Protein AF-A0A5P1ELB2-F1 (afdb_monomer)

Secondary structure (DSSP, 8-state):
---HHHHHHHHHHHHHHT-------PPPPPTT--TTTTTTT-TTHHHHHHHHHHHHHHH-THHHHHHHHHHHHHHHTT-SSSGGG--STT-GGGSTTGGGS-HHHHHHHHHHHHHHHHHH-TTS-HHHHHHHHHHHHHHHHTTT--TT----TT-----HHHHHHHHHHHH----------

Nearest PDB structures (foldseek):
  1bgp-assembly1_A-2  TM=9.159E-01  e=6.725E-09 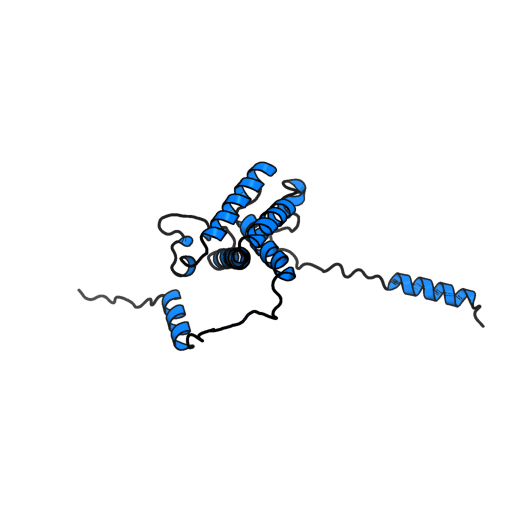 Hordeum vulgare
  1qgj-assembly2_B  TM=9.660E-01  e=1.525E-07  Arabidopsis thaliana
  1qo4-assembly1_A  TM=9.470E-01  e=1.602E-07  Arabidopsis thaliana
  5twt-assembly1_A  TM=9.478E-01  e=1.222E-06  Panicum virgatum

Radius of gyration: 25.04 Å; Cα contacts (8 Å, |Δi|>4): 122; chains: 1; bounding box: 96×53×49 Å

Sequence (181 aa):
MASPSSFFLFSLIALSLSLSSEAGTFPPPAKGLSYTFYSTKCPNLESIVRNYLSQELQKDIGLAAGLLRIHFHDCFVQGCDASVLLTGSGSEQSAPPNLTLRQSAFKVIDDLQTLIERACGRVVSCADIVTLAARDSVALVKDEVKCEEIRVTGVKYVGLSQWMEATATLLGSGDDGSSNG

pLDDT: mean 77.85, std 20.95, range [36.56, 98.62]

InterPro domains:
  IPR000823 Plant peroxidase [PR00461] (42-61)
  IPR000823 Plant peroxidase [PR00461] (66-86)
  IPR000823 Plant peroxidase [PR00461] (104-117)
  IPR000823 Plant peroxidase [PR00461] (123-133)
  IPR000823 Plant peroxidase [PTHR31235] (27-142)
  IPR002016 Haem peroxidase [PF00141] (49-142)
  IPR002016 Haem peroxidase [PR00458] (64-78)
  IPR002016 Haem peroxidase [PR00458] (124-141)
  IPR002016 Haem peroxidase [PS50873] (32-181)
  IPR010255 Haem peroxidase superfamily [SSF48113] (29-141)
  IPR019794 Peroxidase, active site [PS00436] (64-75)

Foldseek 3Di:
DDDPVVVVVVVVVVVVVPPPPPPVDDDDDDPPDDPCPCCPQQVCLLVLLLVLLLVVCVVPVCLLVLLLVLLVLCQVPPHLQCQCLDDDDPGSCPDPVNVPRDPVNSVSLVVSCVSSCVRRNPPDHSSVSSVSNNVSSVVSCVVPDDPPPPPPPDPPPPDPVNVVVVVCVVVDPPDDPDDDD

Solvent-accessible surface area (backbone atoms only — not comparable to full-atom values): 11104 Å² total; per-residue (Å²): 134,83,58,75,73,56,58,56,54,55,54,55,57,56,60,65,67,68,71,70,78,80,68,79,76,72,76,82,64,60,93,94,55,58,98,61,74,44,56,84,72,36,66,58,50,68,59,52,53,44,56,52,47,58,56,49,37,74,76,39,61,65,42,34,60,29,29,38,47,49,38,50,56,17,40,72,54,99,36,72,66,41,57,49,76,41,83,62,93,88,26,56,37,72,36,79,84,39,66,75,57,47,67,70,29,56,51,51,52,55,52,49,49,55,53,45,36,72,76,46,41,97,74,76,54,66,32,55,50,40,49,50,47,22,54,44,27,60,65,58,44,66,83,73,60,62,87,87,70,71,75,72,84,69,75,72,75,69,49,73,67,54,51,49,50,55,49,46,66,73,65,52,82,85,72,84,84,71,89,84,135

Structure (mmCIF, N/CA/C/O backbone):
data_AF-A0A5P1ELB2-F1
#
_entry.id   AF-A0A5P1ELB2-F1
#
loop_
_atom_site.group_PDB
_atom_site.id
_atom_site.type_symbol
_atom_site.label_atom_id
_atom_site.label_alt_id
_atom_site.label_comp_id
_atom_site.label_asym_id
_atom_site.label_entity_id
_atom_site.label_seq_id
_atom_site.pdbx_PDB_ins_code
_atom_site.Cartn_x
_atom_site.Cartn_y
_atom_site.Cartn_z
_atom_site.occupancy
_atom_site.B_iso_or_equiv
_atom_site.auth_seq_id
_atom_site.auth_comp_id
_atom_site.auth_asym_id
_atom_site.auth_atom_id
_atom_site.pdbx_PDB_model_num
ATOM 1 N N . MET A 1 1 ? -66.912 10.156 -6.919 1.00 54.62 1 MET A N 1
ATOM 2 C CA . MET A 1 1 ? -66.047 11.355 -6.952 1.00 54.62 1 MET A CA 1
ATOM 3 C C . MET A 1 1 ? -65.187 11.318 -5.698 1.00 54.62 1 MET A C 1
ATOM 5 O O . MET A 1 1 ? -65.722 11.515 -4.617 1.00 54.62 1 MET A O 1
ATOM 9 N N . ALA A 1 2 ? -63.918 10.920 -5.809 1.00 51.44 2 ALA A N 1
ATOM 10 C CA . ALA A 1 2 ? -63.002 10.897 -4.666 1.00 51.44 2 ALA A CA 1
ATOM 11 C C . ALA A 1 2 ? -62.563 12.334 -4.331 1.00 51.44 2 ALA A C 1
ATOM 13 O O . ALA A 1 2 ? -62.378 13.141 -5.243 1.00 51.44 2 ALA A O 1
ATOM 14 N N . SER A 1 3 ? -62.457 12.671 -3.043 1.00 59.78 3 SER A N 1
ATOM 15 C CA . SER A 1 3 ? -62.123 14.030 -2.606 1.00 59.78 3 SER A CA 1
ATOM 16 C C . SER A 1 3 ? -60.678 14.390 -2.984 1.00 59.78 3 SER A C 1
ATOM 18 O O . SER A 1 3 ? -59.798 13.525 -2.939 1.00 59.78 3 SER A O 1
ATOM 20 N N . PRO A 1 4 ? -60.390 15.665 -3.308 1.00 62.03 4 PRO A N 1
ATOM 21 C CA . PRO A 1 4 ? -59.046 16.108 -3.688 1.00 62.03 4 PRO A CA 1
ATOM 22 C C . PRO A 1 4 ? -57.999 15.803 -2.605 1.00 62.03 4 PRO A C 1
ATOM 24 O O . PRO A 1 4 ? -56.859 15.486 -2.922 1.00 62.03 4 PRO A O 1
ATOM 27 N N . SER A 1 5 ? -58.406 15.784 -1.332 1.00 62.25 5 SER A N 1
ATOM 28 C CA . SER A 1 5 ? -57.573 15.403 -0.186 1.00 62.25 5 SER A CA 1
ATOM 29 C C . SER A 1 5 ? -57.072 13.952 -0.218 1.00 62.25 5 SER A C 1
ATOM 31 O O . SER A 1 5 ? -55.990 13.675 0.292 1.00 62.25 5 SER A O 1
ATOM 33 N N . SER A 1 6 ? -57.812 13.028 -0.839 1.00 61.00 6 SER A N 1
ATOM 34 C CA . SER A 1 6 ? -57.409 11.620 -0.932 1.00 61.00 6 SER A CA 1
ATOM 35 C C . SER A 1 6 ? -56.311 11.411 -1.985 1.00 61.00 6 SER A C 1
ATOM 37 O O . SER A 1 6 ? -55.377 10.649 -1.751 1.00 61.00 6 SER A O 1
ATOM 39 N N . PHE A 1 7 ? -56.337 12.167 -3.090 1.00 60.28 7 PHE A N 1
ATOM 40 C CA . PHE A 1 7 ? -55.295 12.116 -4.126 1.00 60.28 7 PHE A CA 1
ATOM 41 C C . PHE A 1 7 ? -53.929 12.616 -3.631 1.00 60.28 7 PHE A C 1
ATOM 43 O O . PHE A 1 7 ? -52.902 12.030 -3.976 1.00 60.28 7 PHE A O 1
ATOM 50 N N . PHE A 1 8 ? -53.903 13.646 -2.776 1.00 61.97 8 PHE A N 1
ATOM 51 C CA . PHE A 1 8 ? -52.654 14.161 -2.199 1.00 61.97 8 PHE A CA 1
ATOM 52 C C . PHE A 1 8 ? -51.965 13.150 -1.273 1.00 61.97 8 PHE A C 1
ATOM 54 O O . PHE A 1 8 ? -50.742 13.029 -1.304 1.00 61.97 8 PHE A O 1
ATOM 61 N N . LEU A 1 9 ? -52.731 12.379 -0.495 1.00 62.75 9 LEU A N 1
ATOM 62 C CA . LEU A 1 9 ? -52.173 11.357 0.395 1.00 62.75 9 LEU A CA 1
ATOM 63 C C . LEU A 1 9 ? -51.574 10.178 -0.384 1.00 62.75 9 LEU A C 1
ATOM 65 O O . LEU A 1 9 ? -50.480 9.726 -0.054 1.00 62.75 9 LEU A O 1
ATOM 69 N N . PHE A 1 10 ? -52.227 9.732 -1.461 1.00 62.38 10 PHE A N 1
ATOM 70 C CA . PHE A 1 10 ? -51.674 8.685 -2.328 1.00 62.38 10 PHE A CA 1
ATOM 71 C C . PHE A 1 10 ? -50.399 9.138 -3.058 1.00 62.38 10 PHE A C 1
ATOM 73 O O . PHE A 1 10 ? -49.461 8.353 -3.180 1.00 62.38 10 PHE A O 1
ATOM 80 N N . SER A 1 11 ? -50.319 10.408 -3.475 1.00 62.16 11 SER A N 1
ATOM 81 C CA . SER A 1 11 ? -49.113 10.964 -4.106 1.00 62.16 11 SER A CA 1
ATOM 82 C C . SER A 1 11 ? -47.925 11.076 -3.140 1.00 62.16 11 SER A C 1
ATOM 84 O O . SER A 1 11 ? -46.786 10.893 -3.564 1.00 62.16 11 SER A O 1
ATOM 86 N N . LEU A 1 12 ? -48.167 11.357 -1.853 1.00 62.12 12 LEU A N 1
ATOM 87 C CA . LEU A 1 12 ? -47.116 11.430 -0.828 1.00 62.12 12 LEU A CA 1
ATOM 88 C C . LEU A 1 12 ? -46.595 10.043 -0.422 1.00 62.12 12 LEU A C 1
ATOM 90 O O . LEU A 1 12 ? -45.401 9.891 -0.178 1.00 62.12 12 LEU A O 1
ATOM 94 N N . ILE A 1 13 ? -47.466 9.028 -0.401 1.00 63.75 13 ILE A N 1
ATOM 95 C CA . ILE A 1 13 ? -47.083 7.631 -0.134 1.00 63.75 13 ILE A CA 1
ATOM 96 C C . ILE A 1 13 ? -46.329 7.023 -1.330 1.00 63.75 13 ILE A C 1
ATOM 98 O O . ILE A 1 13 ? -45.410 6.230 -1.145 1.00 63.75 13 ILE A O 1
ATOM 102 N N . ALA A 1 14 ? -46.664 7.412 -2.564 1.00 61.91 14 ALA A N 1
ATOM 103 C CA . ALA A 1 14 ? -45.921 6.979 -3.749 1.00 61.91 14 ALA A CA 1
ATOM 104 C C . ALA A 1 14 ? -44.501 7.576 -3.803 1.00 61.91 14 ALA A C 1
ATOM 106 O O . ALA A 1 14 ? -43.571 6.894 -4.222 1.00 61.91 14 ALA A O 1
ATOM 107 N N . LEU A 1 15 ? -44.317 8.818 -3.331 1.00 58.38 15 LEU A N 1
ATOM 108 C CA . LEU A 1 15 ? -43.017 9.499 -3.335 1.00 58.38 15 LEU A CA 1
ATOM 109 C C . LEU A 1 15 ? -42.027 8.910 -2.312 1.00 58.38 15 LEU A C 1
ATOM 111 O O . LEU A 1 15 ? -40.821 8.911 -2.560 1.00 58.38 15 LEU A O 1
ATOM 115 N N . SER A 1 16 ? -42.517 8.364 -1.193 1.00 59.22 16 SER A N 1
ATOM 116 C CA . SER A 1 16 ? -41.677 7.715 -0.176 1.00 59.22 16 SER A CA 1
ATOM 117 C C . SER A 1 16 ? -41.217 6.301 -0.556 1.00 59.22 16 SER A C 1
ATOM 119 O O . SER A 1 16 ? -40.196 5.851 -0.041 1.00 59.22 16 SER A O 1
ATOM 121 N N . LEU A 1 17 ? -41.900 5.617 -1.484 1.00 55.88 17 LEU A N 1
ATOM 122 C CA . LEU A 1 17 ? -41.502 4.285 -1.970 1.00 55.88 17 LEU A CA 1
ATOM 123 C C . LEU A 1 17 ? -40.393 4.312 -3.038 1.00 55.88 17 LEU A C 1
ATOM 125 O O . LEU A 1 17 ? -39.774 3.285 -3.304 1.00 55.88 17 LEU A O 1
ATOM 129 N N . SER A 1 18 ? -40.109 5.471 -3.634 1.00 55.81 18 SER A N 1
ATOM 130 C CA . SER A 1 18 ? -39.077 5.628 -4.671 1.00 55.81 18 SER A CA 1
ATOM 131 C C . SER A 1 18 ? -37.651 5.828 -4.140 1.00 55.81 18 SER A C 1
ATOM 133 O O . SER A 1 18 ? -36.719 5.888 -4.938 1.00 55.81 18 SER A O 1
ATOM 135 N N . LEU A 1 19 ? -37.436 5.886 -2.819 1.00 53.00 19 LEU A N 1
ATOM 136 C CA . LEU A 1 19 ? -36.090 5.945 -2.239 1.00 53.00 19 LEU A CA 1
ATOM 137 C C . LEU A 1 19 ? -35.572 4.535 -1.928 1.00 53.00 19 LEU A C 1
ATOM 139 O O . LEU A 1 19 ? -35.289 4.187 -0.785 1.00 53.00 19 LEU A O 1
ATOM 143 N N . SER A 1 20 ? -35.454 3.705 -2.962 1.00 55.44 20 SER A N 1
ATOM 144 C CA . SER A 1 20 ? 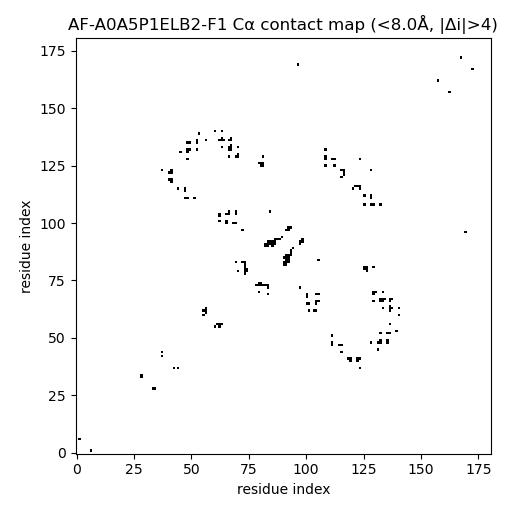-34.573 2.543 -2.872 1.00 55.44 20 SER A CA 1
ATOM 145 C C . SER A 1 20 ? -33.148 3.075 -2.955 1.00 55.44 20 SER A C 1
ATOM 147 O O . SER A 1 20 ? -32.697 3.507 -4.012 1.00 55.44 20 SER A O 1
ATOM 149 N N . SER A 1 21 ? -32.462 3.127 -1.816 1.00 59.34 21 SER A N 1
ATOM 150 C CA . SER A 1 21 ? -31.023 3.338 -1.789 1.00 59.34 21 SER A CA 1
ATOM 151 C C . SER A 1 21 ? -30.378 2.219 -2.601 1.00 59.34 21 SER A C 1
ATOM 153 O O . SER A 1 21 ? -30.378 1.068 -2.163 1.00 59.34 21 SER A O 1
ATOM 155 N N . GLU A 1 22 ? -29.822 2.549 -3.763 1.00 54.75 22 GLU A N 1
ATOM 156 C CA . GLU A 1 22 ? -28.780 1.748 -4.400 1.00 54.75 22 GLU A CA 1
ATOM 157 C C . GLU A 1 22 ? -27.572 1.778 -3.452 1.00 54.75 22 GLU A C 1
ATOM 159 O O . GLU A 1 22 ? -26.634 2.560 -3.605 1.00 54.75 22 GLU A O 1
ATOM 164 N N . ALA A 1 23 ? -27.625 0.978 -2.387 1.00 56.94 23 ALA A N 1
ATOM 165 C CA . ALA A 1 23 ? -26.430 0.609 -1.662 1.00 56.94 23 ALA A CA 1
ATOM 166 C C . ALA A 1 23 ? -25.601 -0.177 -2.673 1.00 56.94 23 ALA A C 1
ATOM 168 O O . ALA A 1 23 ? -25.925 -1.329 -2.969 1.00 56.94 23 ALA A O 1
ATOM 169 N N . GLY A 1 24 ? -24.609 0.489 -3.273 1.00 58.19 24 GLY A N 1
ATOM 170 C CA . GLY A 1 24 ? -23.691 -0.117 -4.228 1.00 58.19 24 GLY A CA 1
ATOM 171 C C . GLY A 1 24 ? -23.208 -1.437 -3.648 1.00 58.19 24 GLY A C 1
ATOM 172 O O . GLY A 1 24 ? -22.471 -1.461 -2.663 1.00 58.19 24 GLY A O 1
ATOM 173 N N . THR A 1 25 ? -23.730 -2.537 -4.182 1.00 66.38 25 THR A N 1
ATOM 174 C CA . THR A 1 25 ? -23.469 -3.856 -3.622 1.00 66.38 25 THR A CA 1
ATOM 175 C C . THR A 1 25 ? -22.060 -4.216 -4.051 1.00 66.38 25 THR A C 1
ATOM 177 O O . THR A 1 25 ? -21.824 -4.568 -5.206 1.00 66.38 25 THR A O 1
ATOM 180 N N . PHE A 1 26 ? -21.101 -4.046 -3.140 1.00 73.19 26 PHE A N 1
ATOM 181 C CA . PHE A 1 26 ? -19.748 -4.537 -3.352 1.00 73.19 26 PHE A CA 1
ATOM 182 C C . PHE A 1 26 ? -19.808 -6.050 -3.597 1.00 73.19 26 PHE A C 1
ATOM 184 O O . PHE A 1 26 ? -20.604 -6.739 -2.945 1.00 73.19 26 PHE A O 1
ATOM 191 N N . PRO A 1 27 ? -18.999 -6.586 -4.527 1.00 84.19 27 PRO A N 1
ATOM 192 C CA . PRO A 1 27 ? -18.924 -8.025 -4.709 1.00 84.19 27 PRO A CA 1
ATOM 193 C C . PRO A 1 27 ? -18.525 -8.687 -3.381 1.00 84.19 27 PRO A C 1
ATOM 195 O O . PRO A 1 27 ? -17.779 -8.095 -2.596 1.00 84.19 27 PRO A O 1
ATOM 198 N N . PRO A 1 28 ? -19.015 -9.903 -3.093 1.00 87.50 28 PRO A N 1
ATOM 199 C CA . PRO A 1 28 ? -18.618 -10.599 -1.881 1.00 87.50 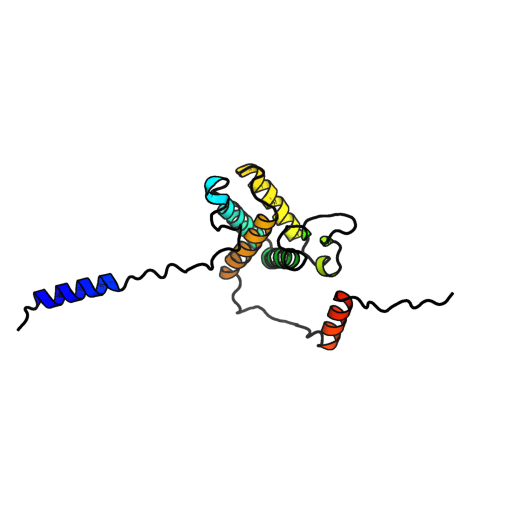28 PRO A CA 1
ATOM 200 C C . PRO A 1 28 ? -17.091 -10.792 -1.874 1.00 87.50 28 PRO A C 1
ATOM 202 O O . PRO A 1 28 ? -16.525 -11.176 -2.903 1.00 87.50 28 PRO A O 1
ATOM 205 N N . PRO A 1 29 ? -16.408 -10.531 -0.743 1.00 90.44 29 PRO A N 1
ATOM 206 C CA . PRO A 1 29 ? -14.968 -10.723 -0.660 1.00 90.44 29 PRO A CA 1
ATOM 207 C C . PRO A 1 29 ? -14.614 -12.206 -0.828 1.00 90.44 29 PRO A C 1
ATOM 209 O O . PRO A 1 29 ? -15.402 -13.094 -0.485 1.00 90.44 29 PRO A O 1
ATOM 212 N N . ALA A 1 30 ? -13.410 -12.483 -1.338 1.00 91.62 30 ALA A N 1
ATOM 213 C CA . ALA A 1 30 ? -12.904 -13.850 -1.411 1.00 91.62 30 ALA A CA 1
ATOM 214 C C . ALA A 1 30 ? -12.865 -14.495 -0.014 1.00 91.62 30 ALA A C 1
ATOM 216 O O . ALA A 1 30 ? -12.796 -13.815 1.013 1.00 91.62 30 ALA A O 1
ATOM 217 N N . LYS A 1 31 ? -12.900 -15.830 0.036 1.00 94.19 31 LYS A N 1
ATOM 218 C CA . LYS A 1 31 ? -12.906 -16.573 1.302 1.00 94.19 31 LYS A CA 1
ATOM 219 C C . LYS A 1 31 ? -11.704 -16.173 2.167 1.00 94.19 31 LYS A C 1
ATOM 221 O O . LYS A 1 31 ? -10.566 -16.302 1.737 1.00 94.19 31 LYS A O 1
ATOM 226 N N . GLY A 1 32 ? -11.973 -15.746 3.400 1.00 92.00 32 GLY A N 1
ATOM 227 C CA . GLY A 1 32 ? -10.947 -15.296 4.348 1.00 92.00 32 GLY A CA 1
ATOM 228 C C . GLY A 1 32 ? -10.662 -13.790 4.316 1.00 92.00 32 GLY A C 1
ATOM 229 O O . GLY A 1 32 ? -9.983 -13.307 5.215 1.00 92.00 32 GLY A O 1
ATOM 230 N N . LEU A 1 33 ? -11.219 -13.045 3.355 1.00 93.75 33 LEU A N 1
ATOM 231 C CA . LEU A 1 33 ? -11.125 -11.585 3.288 1.00 93.75 33 LEU A CA 1
ATOM 232 C C . LEU A 1 33 ? -12.381 -10.909 3.853 1.00 93.75 33 LEU A C 1
ATOM 234 O O . LEU A 1 33 ? -13.476 -11.475 3.859 1.00 93.75 33 LEU A O 1
ATOM 238 N N . SER A 1 34 ? -12.224 -9.671 4.322 1.00 94.44 34 SER A N 1
ATOM 239 C CA . SER A 1 34 ? -13.320 -8.832 4.811 1.00 94.44 34 SER A CA 1
ATOM 240 C C . SER A 1 34 ? -12.997 -7.353 4.622 1.00 94.44 34 SER A C 1
ATOM 242 O O . SER A 1 34 ? -11.907 -6.910 4.979 1.00 94.44 34 SER A O 1
ATOM 244 N N . TYR A 1 35 ? -13.969 -6.572 4.143 1.00 91.62 35 TYR A N 1
ATOM 245 C CA . TYR A 1 35 ? -13.844 -5.114 4.027 1.00 91.62 35 TYR A CA 1
ATOM 246 C C . TYR A 1 35 ? -13.615 -4.420 5.375 1.00 91.62 35 TYR A C 1
ATOM 248 O O . TYR A 1 35 ? -13.039 -3.342 5.426 1.00 91.62 35 TYR A O 1
ATOM 256 N N . THR A 1 36 ? -14.040 -5.038 6.478 1.00 94.44 36 THR A N 1
ATOM 257 C CA . THR A 1 36 ? -13.930 -4.467 7.825 1.00 94.44 36 THR A CA 1
ATOM 258 C C . THR A 1 36 ? -12.885 -5.186 8.677 1.00 94.44 36 THR A C 1
ATOM 260 O O . THR A 1 36 ? -12.927 -5.092 9.900 1.00 94.44 36 THR A O 1
ATOM 263 N N . PHE A 1 37 ? -11.944 -5.920 8.071 1.00 96.62 37 PHE A N 1
ATOM 264 C CA . PHE A 1 37 ? -10.960 -6.729 8.807 1.00 96.62 37 PHE A CA 1
ATOM 265 C C . PHE A 1 37 ? -10.180 -5.918 9.861 1.00 96.62 37 PHE A C 1
ATOM 267 O O . PHE A 1 37 ? -9.952 -6.390 10.977 1.00 96.62 37 PHE A O 1
ATOM 274 N N . TYR A 1 38 ? -9.834 -4.667 9.543 1.00 97.06 38 TYR A N 1
ATOM 275 C CA . TYR A 1 38 ? -9.074 -3.776 10.424 1.00 97.06 38 TYR A CA 1
ATOM 276 C C . TYR A 1 38 ? -9.926 -2.787 11.230 1.00 97.06 38 TYR A C 1
ATOM 278 O O . TYR A 1 38 ? -9.364 -2.051 12.041 1.00 97.06 38 TYR A O 1
ATOM 286 N N . SER A 1 39 ? -11.258 -2.780 11.088 1.00 95.75 39 SER A N 1
ATOM 287 C CA . SER A 1 39 ? -12.115 -1.716 11.644 1.00 95.75 39 SER A CA 1
ATOM 288 C C . SER A 1 39 ? -12.015 -1.570 13.165 1.00 95.75 39 SER A C 1
ATOM 290 O O . SER A 1 39 ? -12.177 -0.476 13.691 1.00 95.75 39 SER A O 1
ATOM 292 N N . THR A 1 40 ? -11.733 -2.660 13.884 1.00 97.06 40 THR A N 1
ATOM 293 C CA . THR A 1 40 ? -11.563 -2.642 15.347 1.00 97.06 40 THR A CA 1
ATOM 294 C C . THR A 1 40 ? -10.101 -2.507 15.770 1.00 97.06 40 THR A C 1
ATOM 296 O O . THR A 1 40 ? -9.813 -1.847 16.762 1.00 97.06 40 THR A O 1
ATOM 299 N N . LYS A 1 41 ? -9.166 -3.135 15.042 1.00 96.75 41 LYS A N 1
ATOM 300 C CA . LYS A 1 41 ? -7.744 -3.192 15.430 1.00 96.75 41 LYS A CA 1
ATOM 301 C C . LYS A 1 41 ? -6.945 -1.960 15.001 1.00 96.75 41 LYS A C 1
ATOM 303 O O . LYS A 1 41 ? -6.003 -1.586 15.686 1.00 96.75 41 LYS A O 1
ATOM 308 N N . CYS A 1 42 ? -7.298 -1.356 13.869 1.00 97.88 42 CYS A N 1
ATOM 309 C CA . CYS A 1 42 ? -6.646 -0.171 13.319 1.00 97.88 42 CYS A CA 1
ATOM 310 C C . CYS A 1 42 ? -7.693 0.699 12.592 1.00 97.88 42 CYS A C 1
ATOM 312 O O . CYS A 1 42 ? -7.690 0.779 11.364 1.00 97.88 42 CYS A O 1
ATOM 314 N N . PRO A 1 43 ? -8.618 1.347 13.329 1.00 97.25 43 PRO A N 1
ATOM 315 C CA . PRO A 1 43 ? -9.754 2.071 12.743 1.00 97.25 43 PRO A CA 1
ATOM 316 C C . PRO A 1 43 ? -9.343 3.229 11.823 1.00 97.25 43 PRO A C 1
ATOM 318 O O . PRO A 1 43 ? -10.082 3.588 10.914 1.00 97.25 43 PRO A O 1
ATOM 321 N N . ASN A 1 44 ? -8.153 3.797 12.034 1.00 96.88 44 ASN A N 1
ATOM 322 C CA . ASN A 1 44 ? -7.643 4.922 11.253 1.00 96.88 44 ASN A CA 1
ATOM 323 C C . ASN A 1 44 ? -6.800 4.493 10.038 1.00 96.88 44 ASN A C 1
ATOM 325 O O . ASN A 1 44 ? -6.293 5.371 9.343 1.00 96.88 44 ASN A O 1
ATOM 329 N N . LEU A 1 45 ? -6.643 3.188 9.769 1.00 98.06 45 LEU A N 1
ATOM 330 C CA . LEU A 1 45 ? -5.763 2.653 8.720 1.00 98.06 45 LEU A CA 1
ATOM 331 C C . LEU A 1 45 ? -5.948 3.354 7.369 1.00 98.06 45 LEU A C 1
ATOM 333 O O . LEU A 1 45 ? -5.004 3.928 6.833 1.00 98.06 45 LEU A O 1
ATOM 337 N N . GLU A 1 46 ? -7.173 3.353 6.844 1.00 96.06 46 GLU A N 1
ATOM 338 C CA . GLU A 1 46 ? -7.458 3.927 5.526 1.00 96.06 46 GLU A CA 1
ATOM 339 C C . GLU A 1 46 ? -7.194 5.436 5.487 1.00 96.06 46 GLU A C 1
ATOM 341 O O . GLU A 1 46 ? -6.653 5.949 4.513 1.00 96.06 46 GLU A O 1
ATOM 346 N N . SER A 1 47 ? -7.497 6.152 6.576 1.00 97.94 47 SER A N 1
ATOM 347 C CA . SER A 1 47 ? -7.216 7.589 6.664 1.00 97.94 47 SER A CA 1
ATOM 348 C C . SER A 1 47 ? -5.715 7.894 6.691 1.00 97.94 47 SER A C 1
ATOM 350 O O . SER A 1 47 ? -5.281 8.866 6.078 1.00 97.94 47 SER A O 1
ATOM 352 N N . ILE A 1 48 ? -4.910 7.055 7.356 1.00 98.44 48 ILE A N 1
ATOM 353 C CA . ILE A 1 48 ? -3.449 7.195 7.401 1.00 98.44 48 ILE A CA 1
ATOM 354 C C . ILE A 1 48 ? -2.879 7.035 5.991 1.00 98.44 48 ILE A C 1
ATOM 356 O O . ILE A 1 48 ? -2.122 7.898 5.544 1.00 98.44 48 ILE A O 1
ATOM 360 N N . VAL A 1 49 ? -3.287 5.975 5.282 1.00 98.38 49 VAL A N 1
ATOM 361 C CA . VAL A 1 49 ? -2.837 5.699 3.910 1.00 98.38 49 VAL A CA 1
ATOM 362 C C . VAL A 1 49 ? -3.225 6.842 2.974 1.00 98.38 49 VAL A C 1
ATOM 364 O O . VAL A 1 49 ? -2.356 7.433 2.331 1.00 98.38 49 VAL A O 1
ATOM 367 N N . ARG A 1 50 ? -4.507 7.225 2.961 1.00 97.31 50 ARG A N 1
ATOM 368 C CA . ARG A 1 50 ? -5.035 8.290 2.102 1.00 97.31 50 ARG A CA 1
ATOM 369 C C . ARG A 1 50 ? -4.330 9.628 2.327 1.00 97.31 50 ARG A C 1
ATOM 371 O O . ARG A 1 50 ? -3.937 10.281 1.361 1.00 97.31 50 ARG A O 1
ATOM 378 N N . ASN A 1 51 ? -4.161 10.039 3.586 1.00 98.00 51 ASN A N 1
ATOM 379 C CA . ASN A 1 51 ? -3.554 11.327 3.927 1.00 98.00 51 ASN A CA 1
ATOM 380 C C . ASN A 1 51 ? -2.074 11.375 3.550 1.00 98.00 51 ASN A C 1
ATOM 382 O O . ASN A 1 51 ? -1.620 12.380 3.005 1.00 98.00 51 ASN A O 1
ATOM 386 N N . TYR A 1 52 ? -1.331 10.299 3.811 1.00 98.38 52 TYR A N 1
ATOM 387 C CA . TYR A 1 52 ? 0.075 10.221 3.430 1.00 98.38 52 TYR A CA 1
ATOM 388 C C . TYR A 1 52 ? 0.230 10.270 1.904 1.00 98.38 52 TYR A C 1
ATOM 390 O O . TYR A 1 52 ? 0.959 11.112 1.381 1.00 98.38 52 TYR A O 1
ATOM 398 N N . LEU A 1 53 ? -0.537 9.453 1.176 1.00 97.38 53 LEU A N 1
ATOM 399 C CA . LEU A 1 53 ? -0.476 9.427 -0.285 1.00 97.38 53 LEU A CA 1
ATOM 400 C C . LEU A 1 53 ? -0.885 10.751 -0.922 1.00 97.38 53 LEU A C 1
ATOM 402 O O . LEU A 1 53 ? -0.242 11.164 -1.879 1.00 97.38 53 LEU A O 1
ATOM 406 N N . SER A 1 54 ? -1.884 11.458 -0.384 1.00 95.31 54 SER A N 1
ATOM 407 C CA . SER A 1 54 ? -2.263 12.778 -0.911 1.00 95.31 54 SER A CA 1
ATOM 408 C C . SER A 1 54 ? -1.108 13.782 -0.898 1.00 95.31 54 SER A C 1
ATOM 410 O O . SER A 1 54 ? -1.015 14.613 -1.793 1.00 95.31 54 SER A O 1
ATOM 412 N N . GLN A 1 55 ? -0.198 13.683 0.075 1.00 96.19 55 GLN A N 1
ATOM 413 C CA . GLN A 1 55 ? 0.958 14.572 0.181 1.00 96.19 55 GLN A CA 1
ATOM 414 C C . GLN A 1 55 ? 2.095 14.132 -0.739 1.00 96.19 55 GLN A C 1
ATOM 416 O O . GLN A 1 55 ? 2.755 14.974 -1.341 1.00 96.19 55 GLN A O 1
ATOM 421 N N . GLU A 1 56 ? 2.342 12.826 -0.854 1.00 96.31 56 GLU A N 1
ATOM 422 C CA . GLU A 1 56 ? 3.402 12.307 -1.723 1.00 96.31 56 GLU A CA 1
ATOM 423 C C . GLU A 1 56 ? 3.053 12.452 -3.209 1.00 96.31 56 GLU A C 1
ATOM 425 O O . GLU A 1 56 ? 3.904 12.832 -4.010 1.00 96.31 56 GLU A O 1
ATOM 430 N N . LEU A 1 57 ? 1.789 12.246 -3.581 1.00 92.25 57 LEU A N 1
ATOM 431 C CA . LEU A 1 57 ? 1.327 12.375 -4.965 1.00 92.25 57 LEU A CA 1
ATOM 432 C C . LEU A 1 57 ? 1.364 13.819 -5.472 1.00 92.25 57 LEU A C 1
ATOM 434 O O . LEU A 1 57 ? 1.681 14.033 -6.638 1.00 92.25 57 LEU A O 1
ATOM 438 N N . GLN A 1 58 ? 1.158 14.806 -4.593 1.00 90.81 58 GLN A N 1
ATOM 439 C CA . GLN A 1 58 ? 1.373 16.220 -4.927 1.00 90.81 58 GLN A CA 1
ATOM 440 C C . GLN A 1 58 ? 2.839 16.533 -5.273 1.00 90.81 58 GLN A C 1
ATOM 442 O O . GLN A 1 58 ? 3.110 17.495 -5.989 1.00 90.81 58 GLN A O 1
ATOM 447 N N . LYS A 1 59 ? 3.795 15.745 -4.760 1.00 92.50 59 LYS A N 1
ATOM 448 C CA . LYS A 1 59 ? 5.231 15.913 -5.036 1.00 92.50 59 LYS A CA 1
ATOM 449 C C . LYS A 1 59 ? 5.655 15.160 -6.297 1.00 92.50 59 LYS A C 1
ATOM 451 O O . LYS A 1 59 ? 6.440 15.684 -7.081 1.00 92.50 59 LYS A O 1
ATOM 456 N N . ASP A 1 60 ? 5.157 13.937 -6.481 1.00 90.00 60 ASP A N 1
ATOM 457 C CA . ASP A 1 60 ? 5.402 13.104 -7.663 1.00 90.00 60 ASP A CA 1
ATOM 458 C C . ASP A 1 60 ? 4.158 12.273 -8.001 1.00 90.00 60 ASP A C 1
ATOM 460 O O . ASP A 1 60 ? 3.944 11.178 -7.477 1.00 90.00 60 ASP A O 1
ATOM 464 N N . ILE A 1 61 ? 3.365 12.761 -8.957 1.00 88.50 61 ILE A N 1
ATOM 465 C CA . ILE A 1 61 ? 2.155 12.077 -9.432 1.00 88.50 61 ILE A CA 1
ATOM 466 C C . ILE A 1 61 ? 2.455 10.704 -10.055 1.00 88.50 61 ILE A C 1
ATOM 468 O O . ILE A 1 61 ? 1.609 9.807 -10.064 1.00 88.50 61 ILE A O 1
ATOM 472 N N . GLY A 1 62 ? 3.686 10.486 -10.532 1.00 87.88 62 GLY A N 1
ATOM 473 C CA . GLY A 1 62 ? 4.130 9.203 -11.068 1.00 87.88 62 GLY A CA 1
ATOM 474 C C . GLY A 1 62 ? 4.213 8.098 -10.010 1.00 87.88 62 GLY A C 1
ATOM 475 O O . GLY A 1 62 ? 4.283 6.918 -10.370 1.00 87.88 62 GLY A O 1
ATOM 476 N N . LEU A 1 63 ? 4.177 8.441 -8.715 1.00 93.69 63 LEU A N 1
ATOM 477 C CA . LEU A 1 63 ? 4.059 7.466 -7.630 1.00 93.69 63 LEU A CA 1
ATOM 478 C C . LEU A 1 63 ? 2.759 6.668 -7.723 1.00 93.69 63 LEU A C 1
ATOM 480 O O . LEU A 1 63 ? 2.795 5.471 -7.456 1.00 93.69 63 LEU A O 1
ATOM 484 N N . ALA A 1 64 ? 1.651 7.261 -8.184 1.00 92.31 64 ALA A N 1
ATOM 485 C CA . ALA A 1 64 ? 0.386 6.534 -8.317 1.00 92.31 64 ALA A CA 1
ATOM 486 C C . ALA A 1 64 ? 0.511 5.362 -9.292 1.00 92.31 64 ALA A C 1
ATOM 488 O O . ALA A 1 64 ? 0.121 4.237 -8.980 1.00 92.31 64 ALA A O 1
ATOM 489 N N . ALA A 1 65 ? 1.108 5.616 -10.460 1.00 92.38 65 ALA A N 1
ATOM 490 C CA . ALA A 1 65 ? 1.378 4.576 -11.445 1.00 92.38 65 ALA A CA 1
ATOM 491 C C . ALA A 1 65 ? 2.374 3.536 -10.906 1.00 92.38 65 ALA A C 1
ATOM 493 O O . ALA A 1 65 ? 2.203 2.342 -11.141 1.00 92.38 65 ALA A O 1
ATOM 494 N N . GLY A 1 66 ? 3.392 3.975 -10.155 1.00 94.12 66 GLY A N 1
ATOM 495 C CA . GLY A 1 66 ? 4.362 3.088 -9.512 1.00 94.12 66 GLY A CA 1
ATOM 496 C C . GLY A 1 66 ? 3.726 2.135 -8.497 1.00 94.12 66 GLY A C 1
ATOM 497 O O . GLY A 1 66 ? 3.962 0.933 -8.571 1.00 94.12 66 GLY A O 1
ATOM 498 N N . LEU A 1 67 ? 2.893 2.651 -7.592 1.00 96.94 67 LEU A N 1
ATOM 499 C CA . LEU A 1 67 ? 2.211 1.876 -6.550 1.00 96.94 67 LEU A CA 1
ATOM 500 C C . LEU A 1 67 ? 1.196 0.896 -7.141 1.00 96.94 67 LEU A C 1
ATOM 502 O O . LEU A 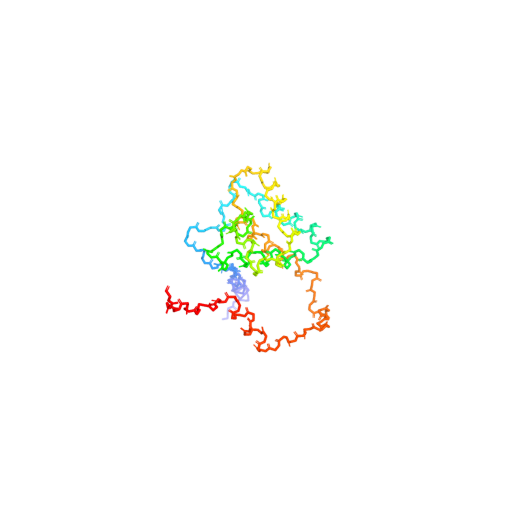1 67 ? 1.172 -0.272 -6.758 1.00 96.94 67 LEU A O 1
ATOM 506 N N . LEU A 1 68 ? 0.412 1.342 -8.128 1.00 95.94 68 LEU A N 1
ATOM 507 C CA . LEU A 1 68 ? -0.501 0.464 -8.858 1.00 95.94 68 LEU A CA 1
ATOM 508 C C . LEU A 1 68 ? 0.255 -0.668 -9.566 1.00 95.94 68 LEU A C 1
ATOM 510 O O . LEU A 1 68 ? -0.174 -1.820 -9.532 1.00 95.94 68 LEU A O 1
ATOM 514 N N . ARG A 1 69 ? 1.400 -0.349 -10.183 1.00 94.44 69 ARG A N 1
ATOM 515 C CA . ARG A 1 69 ? 2.244 -1.342 -10.848 1.00 94.44 69 ARG A CA 1
ATOM 516 C C . ARG A 1 69 ? 2.852 -2.331 -9.852 1.00 94.44 69 ARG A C 1
ATOM 518 O O . ARG A 1 69 ? 2.846 -3.518 -10.146 1.00 94.44 69 ARG A O 1
ATOM 525 N N . ILE A 1 70 ? 3.328 -1.888 -8.687 1.00 94.81 70 ILE A N 1
ATOM 526 C CA . ILE A 1 70 ? 3.822 -2.801 -7.642 1.00 94.81 70 ILE A CA 1
ATOM 527 C C . ILE A 1 70 ? 2.723 -3.782 -7.225 1.00 94.81 70 ILE A C 1
ATOM 529 O O . ILE A 1 70 ? 2.975 -4.980 -7.223 1.00 94.81 70 ILE A O 1
ATOM 533 N N . HIS A 1 71 ? 1.501 -3.306 -6.963 1.00 96.19 71 HIS A N 1
ATOM 534 C CA . HIS A 1 71 ? 0.382 -4.186 -6.614 1.00 96.19 71 HIS A CA 1
ATOM 535 C C . HIS A 1 71 ? 0.070 -5.213 -7.709 1.00 96.19 71 HIS A C 1
ATOM 537 O O . HIS A 1 71 ? -0.151 -6.382 -7.413 1.00 96.19 71 HIS A O 1
ATOM 543 N N . PHE A 1 72 ? 0.101 -4.800 -8.980 1.00 93.94 72 PHE A N 1
ATOM 544 C CA . PHE A 1 72 ? -0.053 -5.733 -10.095 1.00 93.94 72 PHE A CA 1
ATOM 545 C C . PHE A 1 72 ? 1.046 -6.802 -10.107 1.0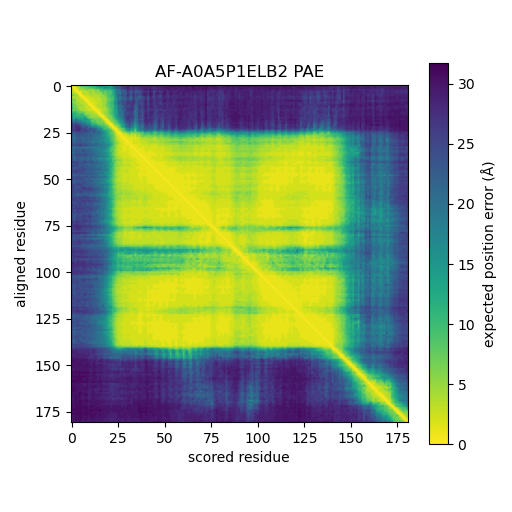0 93.94 72 PHE A C 1
ATOM 547 O O . PHE A 1 72 ? 0.736 -7.980 -10.243 1.00 93.94 72 PHE A O 1
ATOM 554 N N . HIS A 1 73 ? 2.312 -6.404 -9.965 1.00 91.25 73 HIS A N 1
ATOM 555 C CA . HIS A 1 73 ? 3.436 -7.338 -9.996 1.00 91.25 73 HIS A CA 1
ATOM 556 C C . HIS A 1 73 ? 3.442 -8.295 -8.797 1.00 91.25 73 HIS A C 1
ATOM 558 O O . HIS A 1 73 ? 3.773 -9.458 -8.995 1.00 91.25 73 HIS A O 1
ATOM 564 N N . ASP A 1 74 ? 3.020 -7.833 -7.616 1.00 93.31 74 ASP A N 1
ATOM 565 C CA . ASP A 1 74 ? 2.794 -8.679 -6.437 1.00 93.31 74 ASP A CA 1
ATOM 566 C C . ASP A 1 74 ? 1.715 -9.727 -6.738 1.00 93.31 74 ASP A C 1
ATOM 568 O O . ASP A 1 74 ? 1.959 -10.921 -6.752 1.00 93.31 74 ASP A O 1
ATOM 572 N N . CYS A 1 75 ? 0.520 -9.290 -7.134 1.00 93.75 75 CYS A N 1
ATOM 573 C CA . CYS A 1 75 ? -0.605 -10.199 -7.331 1.00 93.75 75 CYS A CA 1
ATOM 574 C C . CYS A 1 75 ? -0.462 -11.160 -8.522 1.00 93.75 75 CYS A C 1
ATOM 576 O O . CYS A 1 75 ? -1.126 -12.198 -8.546 1.00 93.75 75 CYS A O 1
ATOM 578 N N . PHE A 1 76 ? 0.327 -10.806 -9.541 1.00 86.56 76 PHE A N 1
ATOM 579 C CA . PHE A 1 76 ? 0.474 -11.624 -10.746 1.00 86.56 76 PHE A CA 1
ATOM 580 C C . PHE A 1 76 ? 1.418 -12.812 -10.535 1.00 86.56 76 PHE A C 1
ATOM 582 O O . PHE A 1 76 ? 1.275 -13.839 -11.202 1.00 86.56 76 PHE A O 1
ATOM 589 N N . VAL A 1 77 ? 2.370 -12.686 -9.610 1.00 76.25 77 VAL A N 1
ATOM 590 C CA . VAL A 1 77 ? 3.353 -13.720 -9.298 1.00 76.25 77 VAL A CA 1
ATOM 591 C C . VAL A 1 77 ? 2.974 -14.333 -7.960 1.00 76.25 77 VAL A C 1
ATOM 593 O O . VAL A 1 77 ? 3.065 -13.686 -6.936 1.00 76.25 77 VAL A O 1
ATOM 596 N N . GLN A 1 78 ? 2.516 -15.587 -7.960 1.00 80.38 78 GLN A N 1
ATOM 597 C CA . GLN A 1 78 ? 2.219 -16.369 -6.744 1.00 80.38 78 GLN A CA 1
ATOM 598 C C . GLN A 1 78 ? 1.084 -15.838 -5.832 1.00 80.38 78 GLN A C 1
ATOM 600 O O . GLN A 1 78 ? 0.529 -16.625 -5.065 1.00 80.38 78 GLN A O 1
ATOM 605 N N . GLY A 1 79 ? 0.639 -14.588 -5.993 1.00 90.44 79 GLY A N 1
ATOM 606 C CA . GLY A 1 79 ? -0.527 -13.997 -5.335 1.00 90.44 79 GLY A CA 1
ATOM 607 C C . GLY A 1 79 ? -0.192 -12.701 -4.592 1.00 90.44 79 GLY A C 1
ATOM 608 O O . GLY A 1 79 ? 0.957 -12.319 -4.472 1.00 90.44 79 GLY A O 1
ATOM 609 N N . CYS A 1 80 ? -1.210 -12.002 -4.084 1.00 95.00 80 CYS A N 1
ATOM 610 C CA . CYS A 1 80 ? -1.020 -10.733 -3.370 1.00 95.00 80 CYS A CA 1
ATOM 611 C C . CYS A 1 80 ? -0.492 -10.976 -1.941 1.00 95.00 80 CYS A C 1
ATOM 613 O O . CYS A 1 80 ? -1.272 -10.971 -0.982 1.00 95.00 80 CYS A O 1
ATOM 615 N N . ASP A 1 81 ? 0.799 -11.260 -1.797 1.00 95.62 81 ASP A N 1
ATOM 616 C CA . ASP A 1 81 ? 1.426 -11.679 -0.540 1.00 95.62 81 ASP A CA 1
ATOM 617 C C . ASP A 1 81 ? 2.612 -10.801 -0.097 1.00 95.62 81 ASP A C 1
ATOM 619 O O . ASP A 1 81 ? 3.229 -11.079 0.936 1.00 95.62 81 ASP A O 1
ATOM 623 N N . ALA A 1 82 ? 2.872 -9.699 -0.809 1.00 95.31 82 ALA A N 1
ATOM 624 C CA . ALA A 1 82 ? 3.993 -8.782 -0.610 1.00 95.31 82 ALA A CA 1
ATOM 625 C C . ALA A 1 82 ? 5.389 -9.384 -0.854 1.00 95.31 82 ALA A C 1
ATOM 627 O O . ALA A 1 82 ? 6.395 -8.776 -0.466 1.00 95.31 82 ALA A O 1
ATOM 628 N N . SER A 1 83 ? 5.488 -10.541 -1.509 1.00 93.06 83 SER A N 1
ATOM 629 C CA . SER A 1 83 ? 6.767 -11.160 -1.872 1.00 93.06 83 SER A CA 1
ATOM 630 C C . SER A 1 83 ? 7.619 -10.266 -2.781 1.00 93.06 83 SER A C 1
ATOM 632 O O . SER A 1 83 ? 8.848 -10.253 -2.644 1.00 93.06 83 SER A O 1
ATOM 634 N N . VAL A 1 84 ? 6.994 -9.414 -3.605 1.00 92.25 84 VAL A N 1
ATOM 635 C CA . VAL A 1 84 ? 7.697 -8.440 -4.460 1.00 92.25 84 VAL A CA 1
ATOM 636 C C . VAL A 1 84 ? 8.490 -7.389 -3.670 1.00 92.25 84 VAL A C 1
ATOM 638 O O . VAL A 1 84 ? 9.407 -6.767 -4.211 1.00 92.25 84 VAL A O 1
ATOM 641 N N . LEU A 1 85 ? 8.156 -7.171 -2.392 1.00 92.75 85 LEU A N 1
ATOM 642 C CA . LEU A 1 85 ? 8.855 -6.218 -1.522 1.00 92.75 85 LEU A CA 1
ATOM 643 C C . LEU A 1 85 ? 10.151 -6.796 -0.938 1.00 92.75 85 LEU A C 1
ATOM 645 O O . LEU A 1 85 ? 10.978 -6.052 -0.410 1.00 92.75 85 LEU A O 1
ATOM 649 N N . LEU A 1 86 ? 10.337 -8.117 -1.000 1.00 90.69 86 LEU A N 1
ATOM 650 C CA . LEU A 1 86 ? 11.487 -8.778 -0.400 1.00 90.69 86 LEU A CA 1
ATOM 651 C C . LEU A 1 86 ? 12.749 -8.571 -1.249 1.00 90.69 86 LEU A C 1
ATOM 653 O O . LEU A 1 86 ? 12.759 -8.714 -2.474 1.00 90.69 86 LEU A O 1
ATOM 657 N N . THR A 1 87 ? 13.855 -8.276 -0.568 1.00 87.88 87 THR A N 1
ATOM 658 C CA . THR A 1 87 ? 15.189 -8.132 -1.166 1.00 87.88 87 THR A CA 1
ATOM 659 C C . THR A 1 87 ? 16.039 -9.363 -0.858 1.00 87.88 87 THR A C 1
ATOM 661 O O . THR A 1 87 ? 15.908 -9.973 0.203 1.00 87.88 87 THR A O 1
ATOM 664 N N . GLY A 1 88 ? 16.927 -9.744 -1.778 1.00 82.56 88 GLY A N 1
ATOM 665 C CA . GLY A 1 88 ? 17.871 -10.841 -1.563 1.00 82.56 88 GLY A CA 1
ATOM 666 C C . GLY A 1 88 ? 18.171 -11.641 -2.824 1.00 82.56 88 GLY A C 1
ATOM 667 O O . GLY A 1 88 ? 17.649 -11.367 -3.904 1.00 82.56 88 GLY A O 1
ATOM 668 N N . SER A 1 89 ? 19.033 -12.649 -2.692 1.00 76.88 89 SER A N 1
ATOM 669 C CA . SER A 1 89 ? 19.332 -13.572 -3.787 1.00 76.88 89 SER A CA 1
ATOM 670 C C . SER A 1 89 ? 18.085 -14.379 -4.154 1.00 76.88 89 SER A C 1
ATOM 672 O O . SER A 1 89 ? 17.551 -15.086 -3.301 1.00 76.88 89 SER A O 1
ATOM 674 N N . GLY A 1 90 ? 17.645 -14.292 -5.412 1.00 77.81 90 GLY A N 1
ATOM 675 C CA . GLY A 1 90 ? 16.446 -14.986 -5.891 1.00 77.81 90 GLY A CA 1
ATOM 676 C C . GLY A 1 90 ? 15.130 -14.333 -5.465 1.00 77.81 90 GLY A C 1
ATOM 677 O O . GLY A 1 90 ? 14.093 -14.981 -5.557 1.00 77.81 90 GLY A O 1
ATOM 678 N N . SER A 1 91 ? 15.150 -13.078 -4.998 1.00 84.69 91 SER A N 1
ATOM 679 C CA . SER A 1 91 ? 13.905 -12.367 -4.708 1.00 84.69 91 SER A CA 1
ATOM 680 C C . SER A 1 91 ? 13.182 -11.970 -5.991 1.00 84.69 91 SER A C 1
ATOM 682 O O . SER A 1 91 ? 13.810 -11.699 -7.020 1.00 84.69 91 SER A O 1
ATOM 684 N N . GLU A 1 92 ? 11.857 -11.872 -5.922 1.00 80.19 92 GLU A N 1
ATOM 685 C CA . GLU A 1 92 ? 11.046 -11.463 -7.067 1.00 80.19 92 GLU A CA 1
ATOM 686 C C . GLU A 1 92 ? 11.439 -10.078 -7.574 1.00 80.19 92 GLU A C 1
ATOM 688 O O . GLU A 1 92 ? 11.430 -9.835 -8.776 1.00 80.19 92 GLU A O 1
ATOM 693 N N . GLN A 1 93 ? 11.871 -9.180 -6.689 1.00 81.31 93 GLN A N 1
ATOM 694 C CA . GLN A 1 93 ? 12.331 -7.845 -7.067 1.00 81.31 93 GLN A CA 1
ATOM 695 C C . GLN A 1 93 ? 13.516 -7.873 -8.052 1.00 81.31 93 GLN A C 1
ATOM 697 O O . GLN A 1 93 ? 13.656 -6.969 -8.874 1.00 81.31 93 GLN A O 1
ATOM 702 N N . SER A 1 94 ? 14.344 -8.924 -8.004 1.00 81.00 94 SER A N 1
ATOM 703 C CA . SER A 1 94 ? 15.475 -9.114 -8.921 1.00 81.00 94 SER A CA 1
ATOM 704 C C . SER A 1 94 ? 15.087 -9.720 -10.276 1.00 81.00 94 SER A C 1
ATOM 706 O O . SER A 1 94 ? 15.923 -9.785 -11.180 1.00 81.00 94 SER A O 1
ATOM 708 N N . ALA A 1 95 ? 13.828 -10.139 -10.449 1.00 79.69 95 ALA A N 1
ATOM 709 C CA . ALA A 1 95 ? 13.349 -10.683 -11.711 1.00 79.69 95 ALA A CA 1
ATOM 710 C C . ALA A 1 95 ? 13.370 -9.602 -12.811 1.00 79.69 95 ALA A C 1
ATOM 712 O O . ALA A 1 95 ? 12.972 -8.463 -12.550 1.00 79.69 95 ALA A O 1
ATOM 713 N N . PRO A 1 96 ? 13.742 -9.938 -14.065 1.00 81.44 96 PRO A N 1
ATOM 714 C CA . PRO A 1 96 ? 13.793 -8.985 -15.176 1.00 81.44 96 PRO A CA 1
ATOM 715 C C . PRO A 1 96 ? 12.579 -8.040 -15.314 1.00 81.44 96 PRO A C 1
ATOM 717 O O . PRO A 1 96 ? 12.800 -6.837 -15.479 1.00 81.44 96 PRO A O 1
ATOM 720 N N . PRO A 1 97 ? 11.309 -8.497 -15.201 1.00 74.62 97 PRO A N 1
ATOM 721 C CA . PRO A 1 97 ? 10.159 -7.591 -15.291 1.00 74.62 97 PRO A CA 1
ATOM 722 C C . PRO A 1 97 ? 10.074 -6.579 -14.133 1.00 74.62 97 PRO A C 1
ATOM 724 O O . PRO A 1 97 ? 9.538 -5.481 -14.316 1.00 74.62 97 PRO A O 1
ATOM 727 N N . ASN A 1 98 ? 10.631 -6.920 -12.968 1.00 78.81 98 ASN A N 1
ATOM 728 C CA . ASN A 1 98 ? 10.544 -6.148 -11.728 1.00 78.81 98 ASN A CA 1
ATOM 729 C C . ASN A 1 98 ? 11.674 -5.115 -11.588 1.00 78.81 98 ASN A C 1
ATOM 731 O O . ASN A 1 98 ? 11.511 -4.130 -10.871 1.00 78.81 98 ASN A O 1
ATOM 735 N N . LEU A 1 99 ? 12.755 -5.239 -12.368 1.00 78.62 99 LEU A N 1
ATOM 736 C CA . LEU A 1 99 ? 13.870 -4.274 -12.396 1.00 78.62 99 LEU A CA 1
ATOM 737 C C . LE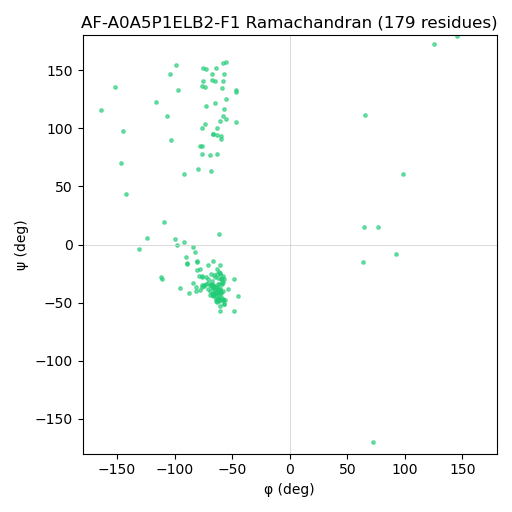U A 1 99 ? 13.457 -2.852 -12.812 1.00 78.62 99 LEU A C 1
ATOM 739 O O . LEU A 1 99 ? 14.191 -1.893 -12.590 1.00 78.62 99 LEU A O 1
ATOM 743 N N . THR A 1 100 ? 12.290 -2.709 -13.440 1.00 80.50 100 THR A N 1
ATOM 744 C CA . THR A 1 100 ? 11.744 -1.413 -13.876 1.00 80.50 100 THR A CA 1
ATOM 745 C C . THR A 1 100 ? 10.693 -0.849 -12.916 1.00 80.50 100 THR A C 1
ATOM 747 O O . THR A 1 100 ? 10.067 0.172 -13.221 1.00 80.50 100 THR A O 1
ATOM 750 N N . LEU A 1 101 ? 10.463 -1.504 -11.773 1.00 86.69 101 LEU A N 1
ATOM 751 C CA . LEU A 1 101 ? 9.617 -0.970 -10.714 1.00 86.69 101 LEU A CA 1
ATOM 752 C C . LEU A 1 101 ? 10.279 0.266 -10.094 1.00 86.69 101 LEU A C 1
ATOM 754 O O . LEU A 1 101 ? 11.497 0.357 -9.948 1.00 86.69 101 LEU A O 1
ATOM 758 N N . ARG A 1 102 ? 9.463 1.266 -9.757 1.00 88.88 102 ARG A N 1
ATOM 759 C CA . ARG A 1 102 ? 9.957 2.540 -9.227 1.00 88.88 102 ARG A CA 1
ATOM 760 C C . ARG A 1 102 ? 10.441 2.362 -7.789 1.00 88.88 102 ARG A C 1
ATOM 762 O O . ARG A 1 102 ? 9.632 2.111 -6.900 1.00 88.88 102 ARG A O 1
ATOM 769 N N . GLN A 1 103 ? 11.724 2.623 -7.537 1.00 92.25 103 GLN A N 1
ATOM 770 C CA . GLN A 1 103 ? 12.287 2.572 -6.182 1.00 92.25 103 GLN A CA 1
ATOM 771 C C . GLN A 1 103 ? 11.597 3.536 -5.203 1.00 92.25 103 GLN A C 1
ATOM 773 O O . GLN A 1 103 ? 11.423 3.218 -4.030 1.00 92.25 103 GLN A O 1
ATOM 778 N N . SER A 1 104 ? 11.150 4.700 -5.687 1.00 93.94 104 SER A N 1
ATOM 779 C CA . SER A 1 104 ? 10.398 5.661 -4.874 1.00 93.94 104 SER A CA 1
ATOM 780 C C . SER A 1 104 ? 9.034 5.129 -4.418 1.00 93.94 104 SER A C 1
ATOM 782 O O . SER A 1 104 ? 8.574 5.510 -3.347 1.00 93.94 104 SER A O 1
ATOM 784 N N . ALA A 1 105 ? 8.414 4.212 -5.170 1.00 95.56 105 ALA A N 1
ATOM 785 C CA . ALA A 1 105 ? 7.154 3.583 -4.778 1.00 95.56 105 ALA A CA 1
ATOM 786 C C . ALA A 1 105 ? 7.358 2.508 -3.693 1.00 95.56 105 ALA A C 1
ATOM 788 O O . ALA A 1 105 ? 6.559 2.445 -2.764 1.00 95.56 105 ALA A O 1
ATOM 789 N N . PHE A 1 106 ? 8.458 1.740 -3.737 1.00 96.44 106 PHE A N 1
ATOM 790 C CA . PHE A 1 106 ? 8.842 0.860 -2.620 1.00 96.44 106 PHE A CA 1
ATOM 791 C C . PHE A 1 106 ? 9.062 1.661 -1.333 1.00 96.44 106 PHE A C 1
ATOM 793 O O . PHE A 1 106 ? 8.495 1.329 -0.297 1.00 96.44 106 PHE A O 1
ATOM 800 N N . LYS A 1 107 ? 9.780 2.790 -1.420 1.00 97.00 107 LYS A N 1
ATOM 801 C CA . LYS A 1 107 ? 9.996 3.673 -0.265 1.00 97.00 107 LYS A CA 1
ATOM 802 C C . LYS A 1 107 ? 8.681 4.181 0.346 1.00 97.00 107 LYS A C 1
ATOM 804 O O . LYS A 1 107 ? 8.564 4.259 1.562 1.00 97.00 107 LYS A O 1
ATOM 809 N N . VAL A 1 108 ? 7.693 4.530 -0.479 1.00 98.25 108 VAL A N 1
ATOM 810 C CA . VAL A 1 108 ? 6.364 4.947 0.005 1.00 98.25 108 VAL A CA 1
ATOM 811 C C . VAL A 1 108 ? 5.679 3.835 0.804 1.00 98.25 108 VAL A C 1
ATOM 813 O O . VAL A 1 108 ? 5.053 4.119 1.823 1.00 98.25 108 VAL A O 1
ATOM 816 N N . ILE A 1 109 ? 5.810 2.577 0.377 1.00 98.38 109 ILE A N 1
ATOM 817 C CA . ILE A 1 109 ? 5.251 1.425 1.098 1.00 98.38 109 ILE A CA 1
ATOM 818 C C . ILE A 1 109 ? 5.955 1.243 2.453 1.00 98.38 109 ILE A C 1
ATOM 820 O O . ILE A 1 109 ? 5.270 1.082 3.464 1.00 98.38 109 ILE A O 1
ATOM 824 N N . ASP A 1 110 ? 7.285 1.367 2.502 1.00 98.06 110 ASP A N 1
ATOM 825 C CA . ASP A 1 110 ? 8.066 1.294 3.750 1.00 98.06 110 ASP A CA 1
ATOM 826 C C . ASP A 1 110 ? 7.702 2.423 4.736 1.00 98.06 110 ASP A C 1
ATOM 828 O O . ASP A 1 110 ? 7.544 2.211 5.947 1.00 98.06 110 ASP A O 1
ATOM 832 N N . ASP A 1 111 ? 7.530 3.644 4.223 1.00 98.44 111 ASP A N 1
ATOM 833 C CA . ASP A 1 111 ? 7.124 4.802 5.021 1.00 98.44 111 ASP A CA 1
ATOM 834 C C . ASP A 1 111 ? 5.698 4.610 5.578 1.00 98.44 111 ASP A C 1
ATOM 836 O O . ASP A 1 111 ? 5.449 4.878 6.759 1.00 98.44 111 ASP A O 1
ATOM 840 N N . LEU A 1 112 ? 4.766 4.094 4.763 1.00 98.62 112 LEU A N 1
ATOM 841 C CA . LEU A 1 112 ? 3.409 3.745 5.194 1.00 98.62 112 LEU A CA 1
ATOM 842 C C . LEU A 1 112 ? 3.415 2.661 6.270 1.00 98.62 112 LEU A C 1
ATOM 844 O O . LEU A 1 112 ? 2.733 2.819 7.283 1.00 98.62 112 LEU A O 1
ATOM 848 N N . GLN A 1 113 ? 4.204 1.599 6.094 1.00 98.00 113 GLN A N 1
ATOM 849 C CA . GLN A 1 113 ? 4.366 0.562 7.111 1.00 98.00 113 GLN A CA 1
ATOM 850 C C . GLN A 1 113 ? 4.832 1.174 8.431 1.00 98.00 113 GLN A C 1
ATOM 852 O O . GLN A 1 113 ? 4.219 0.940 9.470 1.00 98.00 113 GLN A O 1
ATOM 857 N N . THR A 1 114 ? 5.852 2.029 8.390 1.00 98.38 114 THR A N 1
ATOM 858 C CA . THR A 1 114 ? 6.376 2.702 9.584 1.00 98.38 114 THR A CA 1
ATOM 859 C C . THR A 1 114 ? 5.312 3.566 10.274 1.00 98.38 114 THR A C 1
ATOM 861 O O . THR A 1 114 ? 5.218 3.591 11.505 1.00 98.38 114 THR A O 1
ATOM 864 N N . LEU A 1 115 ? 4.492 4.287 9.502 1.00 98.25 115 LEU A N 1
ATOM 865 C CA . LEU A 1 115 ? 3.398 5.105 10.033 1.00 98.25 115 LEU A CA 1
ATOM 866 C C . LEU A 1 115 ? 2.296 4.255 10.671 1.00 98.25 115 LEU A C 1
ATOM 868 O O . LEU A 1 115 ? 1.827 4.578 11.765 1.00 98.25 115 LEU A O 1
ATOM 872 N N . ILE A 1 116 ? 1.907 3.167 10.012 1.00 98.50 116 ILE A N 1
ATOM 873 C CA . ILE A 1 116 ? 0.856 2.260 10.476 1.00 98.50 116 ILE A CA 1
ATOM 874 C C . ILE A 1 116 ? 1.317 1.494 11.716 1.00 98.50 116 ILE A C 1
ATOM 876 O O . ILE A 1 116 ? 0.571 1.425 12.691 1.00 98.50 116 ILE A O 1
ATOM 880 N N . GLU A 1 117 ? 2.553 0.992 11.740 1.00 98.19 117 GLU A N 1
ATOM 881 C CA . GLU A 1 117 ? 3.118 0.321 12.914 1.00 98.19 117 GLU A CA 1
ATOM 882 C C . GLU A 1 117 ? 3.173 1.254 14.125 1.00 98.19 117 GLU A C 1
ATOM 884 O O . GLU A 1 117 ? 2.878 0.835 15.244 1.00 98.19 117 GLU A O 1
ATOM 889 N N . ARG A 1 118 ? 3.477 2.541 13.919 1.00 98.06 118 ARG A N 1
ATOM 890 C CA . ARG A 1 118 ? 3.443 3.538 14.996 1.00 98.06 118 ARG A CA 1
ATOM 891 C C . ARG A 1 118 ? 2.027 3.787 15.519 1.00 98.06 118 ARG A C 1
ATOM 893 O O . ARG A 1 118 ? 1.860 4.013 16.714 1.00 98.06 118 ARG A O 1
ATOM 900 N N . ALA A 1 119 ? 1.026 3.780 14.643 1.00 97.62 119 ALA A N 1
ATOM 901 C CA . ALA A 1 119 ? -0.358 4.073 15.007 1.00 97.62 119 ALA A CA 1
ATOM 902 C C . ALA A 1 119 ? -1.097 2.869 15.614 1.00 97.62 119 ALA A C 1
ATOM 904 O O . ALA A 1 119 ? -1.922 3.041 16.508 1.00 97.62 119 ALA A O 1
ATOM 905 N N . CYS A 1 120 ? -0.818 1.664 15.117 1.00 96.75 120 CYS A N 1
ATOM 906 C CA . CYS A 1 120 ? -1.628 0.471 15.361 1.00 96.75 120 CYS A CA 1
ATOM 907 C C . CYS A 1 120 ? -0.816 -0.757 15.808 1.00 96.75 120 CYS A C 1
ATOM 909 O O . CYS A 1 120 ? -1.398 -1.801 16.102 1.00 96.75 120 CYS A O 1
ATOM 911 N N . GLY A 1 121 ? 0.516 -0.669 15.859 1.00 96.94 121 GLY A N 1
ATOM 912 C CA . GLY A 1 121 ? 1.394 -1.824 16.043 1.00 96.94 121 GLY A CA 1
ATOM 913 C C . GLY A 1 121 ? 1.470 -2.717 14.799 1.00 96.94 121 GLY A C 1
ATOM 914 O O . GLY A 1 121 ? 0.984 -2.374 13.721 1.00 96.94 121 GLY A O 1
ATOM 915 N N . ARG A 1 122 ? 2.075 -3.901 14.947 1.00 95.12 122 ARG A N 1
ATOM 916 C CA . ARG A 1 122 ? 2.244 -4.890 13.864 1.00 95.12 122 ARG A CA 1
ATOM 917 C C . ARG A 1 122 ? 0.970 -5.701 13.631 1.00 95.12 122 ARG A C 1
ATOM 919 O O . ARG A 1 122 ? 0.923 -6.896 13.912 1.00 95.12 122 ARG A O 1
ATOM 926 N N . VAL A 1 123 ? -0.085 -5.022 13.193 1.00 96.62 123 VAL A N 1
ATOM 927 C CA . VAL A 1 123 ? -1.400 -5.637 12.956 1.00 96.62 123 VAL A CA 1
ATOM 928 C C . VAL A 1 123 ? -1.786 -5.695 11.485 1.00 96.62 123 VAL A C 1
ATOM 930 O O . VAL A 1 123 ? -2.532 -6.598 11.126 1.00 96.62 123 VAL A O 1
ATOM 933 N N . VAL A 1 124 ? -1.296 -4.769 10.657 1.00 97.62 124 VAL A N 1
ATOM 934 C CA . VAL A 1 124 ? -1.616 -4.683 9.223 1.00 97.62 124 VAL A CA 1
ATOM 935 C C . VAL A 1 124 ? -0.520 -5.362 8.410 1.00 97.62 124 VAL A C 1
ATOM 937 O O . VAL A 1 124 ? 0.661 -5.127 8.661 1.00 97.62 124 VAL A O 1
ATOM 940 N N . SER A 1 125 ? -0.906 -6.206 7.453 1.00 97.56 125 SER A N 1
ATOM 941 C CA . SER A 1 125 ? 0.041 -6.896 6.572 1.00 97.56 125 SER A CA 1
ATOM 942 C C . SER A 1 125 ? 0.621 -5.960 5.502 1.00 97.56 125 SER A C 1
ATOM 944 O O . SER A 1 125 ? -0.044 -5.021 5.063 1.00 97.56 125 SER A O 1
ATOM 946 N N . CYS A 1 126 ? 1.838 -6.236 5.023 1.00 97.75 126 CYS A N 1
ATOM 947 C CA . CYS A 1 126 ? 2.416 -5.475 3.910 1.00 97.75 126 CYS A CA 1
ATOM 948 C C . CYS A 1 126 ? 1.591 -5.626 2.620 1.00 97.75 126 CYS A C 1
ATOM 950 O O . CYS A 1 126 ? 1.445 -4.658 1.878 1.00 97.75 126 CYS A O 1
ATOM 952 N N . ALA A 1 127 ? 0.985 -6.795 2.389 1.00 97.69 127 ALA A N 1
ATOM 953 C CA . ALA A 1 127 ? 0.115 -7.039 1.237 1.00 97.69 127 ALA A CA 1
ATOM 954 C C . ALA A 1 127 ? -1.127 -6.128 1.252 1.00 97.69 127 ALA A C 1
ATOM 956 O O . ALA A 1 127 ? -1.503 -5.548 0.228 1.00 97.69 127 ALA A O 1
ATOM 957 N N . ASP A 1 128 ? -1.727 -5.917 2.427 1.00 98.12 128 ASP A N 1
ATOM 958 C CA . ASP A 1 128 ? -2.844 -4.982 2.576 1.00 98.12 128 ASP A CA 1
ATOM 959 C C . ASP A 1 128 ? -2.396 -3.526 2.413 1.00 98.12 128 ASP A C 1
ATOM 961 O O . ASP A 1 128 ? -3.130 -2.733 1.830 1.00 98.12 128 ASP A O 1
ATOM 965 N N . ILE A 1 129 ? -1.187 -3.162 2.859 1.00 98.56 129 ILE A N 1
ATOM 966 C CA . ILE A 1 129 ? -0.630 -1.818 2.629 1.00 98.56 129 ILE A CA 1
ATOM 967 C C . ILE A 1 129 ? -0.452 -1.562 1.130 1.00 98.56 129 ILE A C 1
ATOM 969 O O . ILE A 1 129 ? -0.886 -0.520 0.643 1.00 98.56 129 ILE A O 1
ATOM 973 N N . VAL A 1 130 ? 0.124 -2.513 0.387 1.00 98.06 130 VAL A N 1
ATOM 974 C CA . VAL A 1 130 ? 0.271 -2.434 -1.077 1.00 98.06 130 VAL A CA 1
ATOM 975 C C . VAL A 1 130 ? -1.096 -2.275 -1.749 1.00 98.06 130 VAL A C 1
ATOM 977 O O . VAL A 1 130 ? -1.280 -1.391 -2.589 1.00 98.06 130 VAL A O 1
ATOM 980 N N . THR A 1 131 ? -2.075 -3.083 -1.336 1.00 97.69 131 THR A N 1
ATOM 981 C CA . THR A 1 131 ? -3.440 -3.061 -1.881 1.00 97.69 131 THR A CA 1
ATOM 982 C C . THR A 1 131 ? -4.143 -1.727 -1.610 1.00 97.69 131 THR A C 1
ATOM 984 O O . THR A 1 131 ? -4.699 -1.111 -2.525 1.00 97.69 131 THR A O 1
ATOM 987 N N . LEU A 1 132 ? -4.090 -1.233 -0.368 1.00 98.19 132 LEU A N 1
ATOM 988 C CA . LEU A 1 132 ? -4.658 0.062 0.013 1.00 98.19 132 LEU A CA 1
ATOM 989 C C . LEU A 1 132 ? -3.960 1.211 -0.717 1.00 98.19 132 LEU A C 1
ATOM 991 O O . LEU A 1 132 ? -4.631 2.124 -1.199 1.00 98.19 132 LEU A O 1
ATOM 995 N N . ALA A 1 133 ? -2.635 1.149 -0.857 1.00 98.19 133 ALA A N 1
ATOM 996 C CA . ALA A 1 133 ? -1.875 2.189 -1.526 1.00 98.19 133 ALA A CA 1
ATOM 997 C C . ALA A 1 133 ? -2.209 2.285 -3.019 1.00 98.19 133 ALA A C 1
ATOM 999 O O . ALA A 1 133 ? -2.380 3.390 -3.540 1.00 98.19 133 ALA A O 1
ATOM 1000 N N . ALA A 1 134 ? -2.365 1.150 -3.704 1.00 97.19 134 ALA A N 1
ATOM 1001 C CA . ALA A 1 134 ? -2.796 1.116 -5.099 1.00 97.19 134 ALA A CA 1
ATOM 1002 C C . ALA A 1 134 ? -4.221 1.667 -5.273 1.00 97.19 134 ALA A C 1
ATOM 1004 O O . ALA A 1 134 ? -4.453 2.523 -6.132 1.00 97.19 134 ALA A O 1
ATOM 1005 N N . ARG A 1 135 ? -5.166 1.234 -4.425 1.00 96.19 135 ARG A N 1
ATOM 1006 C CA . ARG A 1 135 ? -6.555 1.722 -4.427 1.00 96.19 135 ARG A CA 1
ATOM 1007 C C . ARG A 1 135 ? -6.616 3.238 -4.250 1.00 96.19 135 ARG A C 1
ATOM 1009 O O . ARG A 1 135 ? -7.262 3.932 -5.037 1.00 96.19 135 ARG A O 1
ATOM 1016 N N . ASP A 1 136 ? -5.939 3.749 -3.227 1.00 95.75 136 ASP A N 1
ATOM 1017 C CA . ASP A 1 136 ? -5.991 5.166 -2.880 1.00 95.75 136 ASP A CA 1
ATOM 1018 C C . ASP A 1 136 ? -5.250 6.025 -3.899 1.00 95.75 136 ASP A C 1
ATOM 1020 O O . ASP A 1 136 ? -5.722 7.119 -4.204 1.00 95.75 136 ASP A O 1
ATOM 1024 N N . SER A 1 137 ? -4.174 5.509 -4.499 1.00 94.75 137 SER A N 1
ATOM 1025 C CA . SER A 1 137 ? -3.495 6.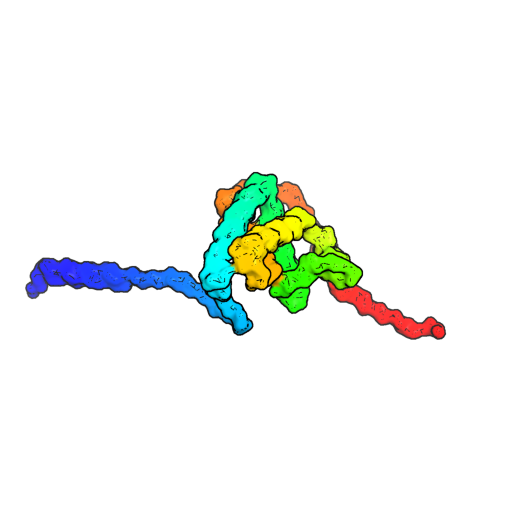150 -5.628 1.00 94.75 137 SER A CA 1
ATOM 1026 C C . SER A 1 137 ? -4.450 6.380 -6.795 1.00 94.75 137 SER A C 1
ATOM 1028 O O . SER A 1 137 ? -4.590 7.510 -7.254 1.00 94.75 137 SER A O 1
ATOM 1030 N N . VAL A 1 138 ? -5.175 5.342 -7.234 1.00 91.88 138 VAL A N 1
ATOM 1031 C CA . VAL A 1 138 ? -6.168 5.457 -8.319 1.00 91.88 138 VAL A CA 1
ATOM 1032 C C . VAL A 1 138 ? -7.282 6.436 -7.952 1.00 91.88 138 VAL A C 1
ATOM 1034 O O . VAL A 1 138 ? -7.747 7.198 -8.797 1.00 91.88 138 VAL A O 1
ATOM 1037 N N . ALA A 1 139 ? -7.722 6.436 -6.696 1.00 90.81 139 ALA A N 1
ATOM 1038 C CA . ALA A 1 139 ? -8.762 7.346 -6.242 1.00 90.81 139 ALA A CA 1
ATOM 1039 C C . ALA A 1 139 ? -8.283 8.804 -6.103 1.00 90.81 139 ALA A C 1
ATOM 1041 O O . ALA A 1 139 ? -9.113 9.699 -6.196 1.00 90.81 139 ALA A O 1
ATOM 1042 N N . LEU A 1 140 ? -6.998 9.061 -5.831 1.00 89.50 140 LEU A N 1
ATOM 1043 C CA . LEU A 1 140 ? -6.429 10.416 -5.721 1.00 89.50 140 LEU A CA 1
ATOM 1044 C C . LEU A 1 140 ? -6.182 11.047 -7.095 1.00 89.50 140 LEU A C 1
ATOM 1046 O O . LEU A 1 140 ? -6.472 12.221 -7.286 1.00 89.50 140 LEU A O 1
ATOM 1050 N N . VAL A 1 141 ? -5.711 10.271 -8.076 1.00 84.88 141 VAL A N 1
ATOM 1051 C CA . VAL A 1 141 ? -5.390 10.814 -9.411 1.00 84.88 141 VAL A CA 1
ATOM 1052 C C . VAL A 1 141 ? -6.614 11.204 -10.239 1.00 84.88 141 VAL A C 1
ATOM 1054 O O . VAL A 1 141 ? -6.478 11.960 -11.199 1.00 84.88 141 VAL A O 1
ATOM 1057 N N . LYS A 1 142 ? -7.811 10.715 -9.885 1.00 66.38 142 LYS A N 1
ATOM 1058 C CA . LYS A 1 142 ? -9.064 11.044 -10.589 1.00 66.38 142 LYS A CA 1
ATOM 1059 C C . LYS A 1 142 ? -9.368 12.543 -10.613 1.00 66.38 142 LYS A C 1
ATOM 1061 O O . LYS A 1 142 ? -10.010 12.996 -11.556 1.00 66.38 142 LYS A O 1
ATOM 1066 N N . ASP A 1 143 ? -8.884 13.289 -9.625 1.00 56.44 143 ASP A N 1
ATOM 1067 C CA . ASP A 1 143 ? -9.121 14.730 -9.527 1.00 56.44 143 ASP A CA 1
ATOM 1068 C C . ASP A 1 143 ? -8.053 15.564 -10.263 1.00 56.44 143 ASP A C 1
ATOM 1070 O O . ASP A 1 143 ? -8.290 16.732 -10.570 1.00 56.44 143 ASP A O 1
ATOM 1074 N N . GLU A 1 144 ? -6.904 14.968 -10.608 1.00 52.81 144 GLU A N 1
ATOM 1075 C CA . GLU A 1 144 ? -5.755 15.673 -11.202 1.00 52.81 144 GLU A CA 1
ATOM 1076 C C . GLU A 1 144 ? -5.496 15.310 -12.674 1.00 52.81 144 GLU A C 1
ATOM 1078 O O . GLU A 1 144 ? -5.033 16.152 -13.444 1.00 52.81 144 GLU A O 1
ATOM 1083 N N . VAL A 1 145 ? -5.830 14.088 -13.111 1.00 56.41 145 VAL A N 1
ATOM 1084 C CA . VAL A 1 145 ? -5.561 13.619 -14.480 1.00 56.41 145 VAL A CA 1
ATOM 1085 C C . VAL A 1 145 ? -6.842 13.638 -15.312 1.00 56.41 145 VAL A C 1
ATOM 1087 O O . VAL A 1 145 ? -7.568 12.648 -15.408 1.00 56.41 145 VAL A O 1
ATOM 1090 N N . LYS A 1 146 ? -7.115 14.764 -15.979 1.00 53.72 146 LYS A N 1
ATOM 1091 C CA . LYS A 1 146 ? -8.063 14.779 -17.102 1.00 53.72 146 LYS A CA 1
ATOM 1092 C C . LYS A 1 146 ? -7.397 14.123 -18.310 1.00 53.72 146 LYS A C 1
ATOM 1094 O O . LYS A 1 146 ? -6.274 14.477 -18.662 1.00 53.72 146 LYS A O 1
ATOM 1099 N N . CYS A 1 147 ? -8.113 13.248 -19.017 1.00 54.78 147 CYS A N 1
ATOM 1100 C CA . CYS A 1 147 ? -7.690 12.696 -20.315 1.00 54.78 147 CYS A CA 1
ATOM 1101 C C . CYS A 1 147 ? -7.508 13.760 -21.425 1.00 54.78 147 CYS A C 1
ATOM 1103 O O . CYS A 1 147 ? -7.329 13.403 -22.584 1.00 54.78 147 CYS A O 1
ATOM 1105 N N . GLU A 1 148 ? -7.554 15.048 -21.089 1.00 46.69 148 GLU A N 1
ATOM 1106 C CA . GLU A 1 148 ? -7.444 16.180 -22.007 1.00 46.69 148 GLU A CA 1
ATOM 1107 C C . GLU A 1 148 ? -5.983 16.490 -22.389 1.00 46.69 148 GLU A C 1
ATOM 1109 O O . GLU A 1 148 ? -5.739 17.059 -23.447 1.00 46.69 148 GLU A O 1
ATOM 1114 N N . GLU A 1 149 ? -4.989 16.081 -21.586 1.00 42.12 149 GLU A N 1
ATOM 1115 C CA . GLU A 1 149 ? -3.572 16.300 -21.922 1.00 42.12 149 GLU A CA 1
ATOM 1116 C C . GLU A 1 149 ? -2.657 15.134 -21.520 1.00 42.12 149 GLU A C 1
ATOM 1118 O O . GLU A 1 149 ? -1.527 15.316 -21.074 1.00 42.12 149 GLU A O 1
ATOM 1123 N N . ILE A 1 150 ? -3.083 13.893 -21.778 1.00 45.09 150 ILE A N 1
ATOM 1124 C CA . ILE A 1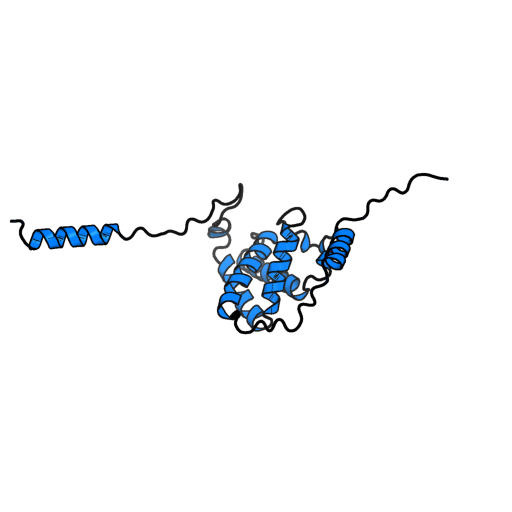 150 ? -2.079 12.883 -22.135 1.00 45.09 150 ILE A CA 1
ATOM 1125 C C . ILE A 1 150 ? -1.728 13.163 -23.592 1.00 45.09 150 ILE A C 1
ATOM 1127 O O . ILE A 1 150 ? -2.275 12.566 -24.520 1.00 45.09 150 ILE A O 1
ATOM 1131 N N . ARG A 1 151 ? -0.799 14.098 -23.813 1.00 40.81 151 ARG A N 1
ATOM 1132 C CA . ARG A 1 151 ? -0.061 14.129 -25.071 1.00 40.81 151 ARG A CA 1
ATOM 1133 C C . ARG A 1 151 ? 0.711 12.818 -25.111 1.00 40.81 151 ARG A C 1
ATOM 1135 O O . ARG A 1 151 ? 1.802 12.698 -24.564 1.00 40.81 151 ARG A O 1
ATOM 1142 N N . VAL A 1 152 ? 0.130 11.810 -25.754 1.00 47.50 152 VAL A N 1
ATOM 1143 C CA . VAL A 1 152 ? 0.846 10.614 -26.184 1.00 47.50 152 VAL A CA 1
ATOM 1144 C C . VAL A 1 152 ? 1.801 11.047 -27.304 1.00 47.50 152 VAL A C 1
ATOM 1146 O O . VAL A 1 152 ? 1.651 10.670 -28.462 1.00 47.50 152 VAL A O 1
ATOM 1149 N N . THR A 1 153 ? 2.767 11.921 -27.011 1.00 42.53 153 THR A N 1
ATOM 1150 C CA . THR A 1 153 ? 3.854 12.219 -27.938 1.00 42.53 153 THR A CA 1
ATOM 1151 C C . THR A 1 153 ? 4.805 11.039 -27.875 1.00 42.53 153 THR A C 1
ATOM 1153 O O . THR A 1 153 ? 5.757 11.027 -27.102 1.00 42.53 153 THR A O 1
ATOM 1156 N N . GLY A 1 154 ? 4.492 10.016 -28.669 1.00 43.78 154 GLY A N 1
ATOM 1157 C CA . GLY A 1 154 ? 5.366 8.874 -28.890 1.00 43.78 154 GLY A CA 1
ATOM 1158 C C . GLY A 1 154 ? 5.045 7.639 -28.056 1.00 43.78 154 GLY A C 1
ATOM 1159 O O . GLY A 1 154 ? 5.932 7.103 -27.398 1.00 43.78 154 GLY A O 1
ATOM 1160 N N . VAL A 1 155 ? 3.842 7.072 -28.200 1.00 43.59 155 VAL A N 1
ATOM 1161 C CA . VAL A 1 155 ? 3.780 5.602 -28.222 1.00 43.59 155 VAL A CA 1
ATOM 1162 C C . VAL A 1 155 ? 4.490 5.195 -29.508 1.00 43.59 155 VAL A C 1
ATOM 1164 O O . VAL A 1 155 ? 3.910 5.200 -30.593 1.00 43.59 155 VAL A O 1
ATOM 1167 N N . LYS A 1 156 ? 5.788 4.886 -29.411 1.00 41.44 156 LYS A N 1
ATOM 1168 C CA . LYS A 1 156 ? 6.372 3.947 -30.364 1.00 41.44 156 LYS A CA 1
ATOM 1169 C C . LYS A 1 156 ? 5.589 2.664 -30.143 1.00 41.44 156 LYS A C 1
ATOM 1171 O O . LYS A 1 156 ? 5.760 2.015 -29.115 1.00 41.44 156 LYS A O 1
ATOM 1176 N N . TYR A 1 157 ? 4.703 2.333 -31.076 1.00 40.09 157 TYR A N 1
ATOM 1177 C CA . TYR A 1 157 ? 4.227 0.968 -31.208 1.00 40.09 157 TYR A CA 1
ATOM 1178 C C . TYR A 1 157 ? 5.469 0.124 -31.482 1.00 40.09 157 TYR A C 1
ATOM 1180 O O . TYR A 1 157 ? 5.968 0.049 -32.601 1.00 40.09 157 TYR A O 1
ATOM 1188 N N . VAL A 1 158 ? 6.029 -0.417 -30.407 1.00 51.25 158 VAL A N 1
ATOM 1189 C CA . VAL A 1 158 ? 6.938 -1.550 -30.431 1.00 51.25 158 VAL A CA 1
ATOM 1190 C C . VAL A 1 158 ? 6.130 -2.621 -31.159 1.00 51.25 158 VAL A C 1
ATOM 1192 O O . VAL A 1 158 ? 5.063 -3.008 -30.683 1.00 51.25 158 VAL A O 1
ATOM 1195 N N . GLY A 1 159 ? 6.507 -2.933 -32.401 1.00 39.66 159 GLY A N 1
ATOM 1196 C CA . GLY A 1 159 ? 5.690 -3.761 -33.288 1.00 39.66 159 GLY A CA 1
ATOM 1197 C C . GLY A 1 159 ? 5.354 -5.097 -32.626 1.00 39.66 159 GLY A C 1
ATOM 1198 O O . GLY A 1 159 ? 6.074 -5.543 -31.734 1.00 39.66 159 GLY A O 1
ATOM 1199 N N . LEU A 1 160 ? 4.276 -5.749 -33.067 1.00 47.75 160 LEU A N 1
ATOM 1200 C CA . LEU A 1 160 ? 3.825 -7.035 -32.515 1.00 47.75 160 LEU A CA 1
ATOM 1201 C C . LEU A 1 160 ? 4.975 -8.062 -32.401 1.00 47.75 160 LEU A C 1
ATOM 1203 O O . LEU A 1 160 ? 4.995 -8.860 -31.475 1.00 47.75 160 LEU A O 1
ATOM 1207 N N . SER A 1 161 ? 5.975 -7.981 -33.286 1.00 47.16 161 SER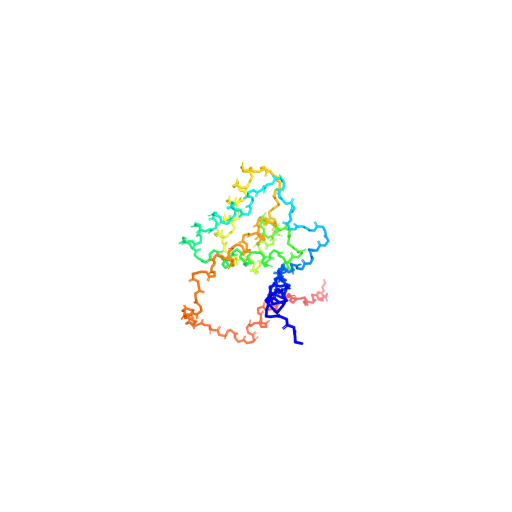 A N 1
ATOM 1208 C CA . SER A 1 161 ? 7.206 -8.778 -33.243 1.00 47.16 161 SER A CA 1
ATOM 1209 C C . SER A 1 161 ? 8.095 -8.510 -32.023 1.00 47.16 161 SER A C 1
ATOM 1211 O O . SER A 1 161 ? 8.583 -9.453 -31.419 1.00 47.16 161 SER A O 1
ATOM 1213 N N . GLN A 1 162 ? 8.279 -7.258 -31.608 1.00 53.22 162 GLN A N 1
ATOM 1214 C CA . GLN A 1 162 ? 9.066 -6.916 -30.418 1.00 53.22 162 GLN A CA 1
ATOM 1215 C C . GLN A 1 162 ? 8.303 -7.199 -29.114 1.00 53.22 162 GLN A C 1
ATOM 1217 O O . GLN A 1 162 ? 8.921 -7.513 -28.101 1.00 53.22 162 GLN A O 1
ATOM 1222 N N . TRP A 1 163 ? 6.967 -7.142 -29.137 1.00 47.94 163 TRP A N 1
ATOM 1223 C CA . TRP A 1 163 ? 6.141 -7.654 -28.038 1.00 47.94 163 TRP A CA 1
ATOM 1224 C C . TRP A 1 163 ? 6.249 -9.174 -27.910 1.00 47.94 163 TRP A C 1
ATOM 1226 O O . TRP A 1 163 ? 6.401 -9.682 -26.802 1.00 47.94 163 TRP A O 1
ATOM 1236 N N . MET A 1 164 ? 6.224 -9.898 -29.030 1.00 43.03 164 MET A N 1
ATOM 1237 C CA . MET A 1 164 ? 6.444 -11.346 -29.053 1.00 43.03 164 MET A CA 1
ATOM 1238 C C . MET A 1 164 ? 7.856 -11.707 -28.564 1.00 43.03 164 MET A C 1
ATOM 1240 O O . MET A 1 164 ? 7.979 -12.636 -27.780 1.00 43.03 164 MET A O 1
ATOM 1244 N N . GLU A 1 165 ? 8.891 -10.934 -28.915 1.00 48.66 165 GLU A N 1
ATOM 1245 C CA . GLU A 1 165 ? 10.273 -11.113 -28.424 1.00 48.66 165 GLU A CA 1
ATOM 1246 C C . GLU A 1 165 ? 10.389 -10.882 -26.904 1.00 48.66 165 GLU A C 1
ATOM 1248 O O . GLU A 1 165 ? 10.990 -11.675 -26.178 1.00 48.66 165 GLU A O 1
ATOM 1253 N N . ALA A 1 166 ? 9.755 -9.819 -26.392 1.00 47.56 166 ALA A N 1
ATOM 1254 C CA . ALA A 1 166 ? 9.705 -9.533 -24.959 1.00 47.56 166 ALA A CA 1
ATOM 1255 C C . ALA A 1 166 ? 8.919 -10.611 -24.192 1.00 47.56 166 ALA A C 1
ATOM 1257 O O . ALA A 1 166 ? 9.306 -10.990 -23.091 1.00 47.56 166 ALA A O 1
ATOM 1258 N N . THR A 1 167 ? 7.858 -11.156 -24.792 1.00 53.06 167 THR A N 1
ATOM 1259 C CA . THR A 1 167 ? 7.058 -12.242 -24.203 1.00 53.06 167 THR A CA 1
ATOM 1260 C C . THR A 1 167 ? 7.785 -13.589 -24.278 1.00 53.06 167 THR A C 1
ATOM 1262 O O . THR A 1 167 ? 7.730 -14.356 -23.325 1.00 53.06 167 THR A O 1
ATOM 1265 N N . ALA A 1 168 ? 8.540 -13.856 -25.347 1.00 48.50 168 ALA A N 1
ATOM 1266 C CA . ALA A 1 168 ? 9.401 -15.035 -25.481 1.00 48.50 168 ALA A CA 1
ATOM 1267 C C . ALA A 1 168 ? 10.561 -15.012 -24.472 1.00 48.50 168 ALA A C 1
ATOM 1269 O O . ALA A 1 168 ? 10.887 -16.034 -23.874 1.00 48.50 168 ALA A O 1
ATOM 1270 N N . THR A 1 169 ? 11.113 -13.828 -24.196 1.00 49.62 169 THR A N 1
ATOM 1271 C CA . THR A 1 169 ? 12.114 -13.635 -23.135 1.00 49.62 169 THR A CA 1
ATOM 1272 C C . THR A 1 169 ? 11.512 -13.850 -21.739 1.00 49.62 169 THR A C 1
ATOM 1274 O O . THR A 1 169 ? 12.181 -14.380 -20.857 1.00 49.62 169 THR A O 1
ATOM 1277 N N . LEU A 1 170 ? 10.242 -13.475 -21.532 1.00 44.03 170 LEU A N 1
ATOM 1278 C CA . LEU A 1 170 ? 9.517 -13.697 -20.273 1.00 44.03 170 LEU A CA 1
ATOM 1279 C C . LEU A 1 170 ? 9.057 -15.148 -20.074 1.00 44.03 170 LEU A C 1
ATOM 1281 O O . LEU A 1 170 ? 8.910 -15.574 -18.933 1.00 44.03 170 LEU A O 1
ATOM 1285 N N . LEU A 1 171 ? 8.829 -15.899 -21.153 1.00 43.44 171 LEU A N 1
ATOM 1286 C CA . LEU A 1 171 ? 8.382 -17.292 -21.079 1.00 43.44 171 LEU A CA 1
ATOM 1287 C C . LEU A 1 171 ? 9.522 -18.308 -21.044 1.00 43.44 171 LEU A C 1
ATOM 1289 O O . LEU A 1 171 ? 9.255 -19.457 -20.717 1.00 43.44 171 LEU A O 1
ATOM 1293 N N . GLY A 1 172 ? 10.765 -17.891 -21.297 1.00 41.56 172 GLY A N 1
ATOM 1294 C CA . GLY A 1 172 ? 11.923 -18.770 -21.260 1.00 41.56 172 GLY A CA 1
ATOM 1295 C C . GLY A 1 172 ? 11.854 -19.827 -22.359 1.00 41.56 172 GLY A C 1
ATOM 1296 O O . GLY A 1 172 ? 11.059 -20.762 -22.314 1.00 41.56 172 GLY A O 1
ATOM 1297 N N . SER A 1 173 ? 12.742 -19.722 -23.340 1.00 40.56 173 SER A N 1
ATOM 1298 C CA . SER A 1 173 ? 13.113 -20.872 -24.155 1.00 40.56 173 SER A CA 1
ATOM 1299 C C . SER A 1 173 ? 13.701 -21.945 -23.233 1.00 40.56 173 SER A C 1
ATOM 1301 O O . SER A 1 173 ? 14.894 -21.952 -22.937 1.00 40.56 173 SER A O 1
ATOM 1303 N N . GLY A 1 174 ? 12.846 -22.835 -22.739 1.00 50.47 174 GLY A N 1
ATOM 1304 C CA . GLY A 1 174 ? 13.241 -24.210 -22.514 1.00 50.47 174 GLY A CA 1
ATOM 1305 C C . GLY A 1 174 ? 13.493 -24.813 -23.886 1.00 50.47 174 GLY A C 1
ATOM 1306 O O . GLY A 1 174 ? 12.546 -25.219 -24.546 1.00 50.47 174 GLY A O 1
ATOM 1307 N N . ASP A 1 175 ? 14.752 -24.808 -24.314 1.00 42.16 175 ASP A N 1
ATOM 1308 C CA . ASP A 1 175 ? 15.228 -25.729 -25.336 1.00 42.16 175 ASP A CA 1
ATOM 1309 C C . ASP A 1 175 ? 16.281 -26.632 -24.703 1.00 42.16 175 ASP A C 1
ATOM 1311 O O . ASP A 1 175 ? 17.272 -26.196 -24.108 1.00 42.16 175 ASP A O 1
ATOM 1315 N N . ASP A 1 176 ? 15.973 -27.917 -24.809 1.00 48.53 176 ASP A N 1
ATOM 1316 C CA . ASP A 1 176 ? 16.683 -29.055 -24.277 1.00 48.53 176 ASP A CA 1
ATOM 1317 C C . ASP A 1 176 ? 18.135 -29.093 -24.765 1.00 48.53 176 ASP A C 1
ATOM 1319 O O . ASP A 1 176 ? 18.434 -29.311 -25.942 1.00 48.53 176 ASP A O 1
ATOM 1323 N N . GLY A 1 177 ? 19.065 -28.977 -23.818 1.00 36.56 177 GLY A N 1
ATOM 1324 C CA . GLY A 1 177 ? 20.436 -29.440 -23.987 1.00 36.56 177 GLY A CA 1
ATOM 1325 C C . GLY A 1 177 ? 20.465 -30.965 -24.027 1.00 36.56 177 GLY A C 1
ATOM 1326 O O . GLY A 1 177 ? 20.807 -31.610 -23.038 1.00 36.56 177 GLY A O 1
ATOM 1327 N N . SER A 1 178 ? 20.079 -31.525 -25.175 1.00 41.94 178 SER A N 1
ATOM 1328 C CA . SER A 1 178 ? 20.290 -32.919 -25.551 1.00 41.94 178 SER A CA 1
ATOM 1329 C C . SER A 1 178 ? 21.729 -33.339 -25.255 1.00 41.94 178 SER A C 1
ATOM 1331 O O . SER A 1 178 ? 22.689 -32.678 -25.652 1.00 41.94 178 SER A O 1
ATOM 1333 N N . SER A 1 179 ? 21.854 -34.485 -24.592 1.00 44.69 179 SER A N 1
ATOM 1334 C CA . SER A 1 179 ? 23.094 -35.217 -24.380 1.00 44.69 179 SER A CA 1
ATOM 1335 C C . SER A 1 179 ? 23.915 -35.349 -25.667 1.00 44.69 179 SER A C 1
ATOM 1337 O O . SER A 1 179 ? 23.389 -35.758 -26.701 1.00 44.69 179 SER A O 1
ATOM 1339 N N . ASN A 1 180 ? 25.213 -35.061 -25.570 1.00 39.94 180 ASN A N 1
ATOM 1340 C CA . ASN A 1 180 ? 26.270 -35.747 -26.312 1.00 39.94 180 ASN A CA 1
ATOM 1341 C C . ASN A 1 180 ? 27.628 -35.427 -25.667 1.00 39.94 180 ASN A C 1
ATOM 1343 O O . ASN A 1 180 ? 28.058 -34.274 -25.688 1.00 39.94 180 ASN A O 1
ATOM 1347 N N . GLY A 1 181 ? 28.288 -36.456 -25.125 1.00 38.59 181 GLY A N 1
ATOM 1348 C CA . GLY A 1 181 ? 29.638 -36.394 -24.553 1.00 38.59 181 GLY A CA 1
ATOM 1349 C C . GLY A 1 181 ? 29.758 -37.150 -23.246 1.00 38.59 181 GLY A C 1
ATOM 1350 O O . GLY A 1 181 ? 29.693 -36.475 -22.199 1.00 38.59 181 GLY A O 1
#

Mean predicted aligned error: 14.35 Å

Organism: Asparagus officinalis (NCBI:txid4686)